Protein AF-A0A352GRJ3-F1 (afdb_monomer_lite)

Foldseek 3Di:
DWDKDDDWKWKFAFLEIEIEDEMATHPQRDDPQADNVFAGPQVVVLVVQLVVCVLLPDPDNRYHSVRRHYHYHYTYDDPVLVVVQPDPDDDDGDDSDDDDDDDAFDPQDPVRADPFLQLQVQLLVVVSVCVVVVNQPFWHNDKGKGWAFDDDPRHTDATQAIEIETAGAPPDFQVNQLVSSVVSSVVSTPPPRYHDPVRYHYNVVTHRHDDDNHVDMDIPPPCVCSVHRVPPID

Secondary structure (DSSP, 8-state):
----EEEEEEEEETTEEEEEEEEE-STTS-BTTB-TTS-B-HHHHHHHHHHHHHHHT-EETTEETTT-EEEEEEEEPPHHHHHHHS--SS-PPPPSS---------TTSTTSS-HHHHHHHHHHHHHHHHHHTT-STTEEEEEEEEEEEEEETTEEEEEEEEEEEEEE-TT--HHHHHHHHHHHHHHHSPTT-PPPGGGEEESTTS---S-GGGTS-EETTS-TTTTTTTTS--

Sequence (234 aa):
PLNCRLGCETFTTTNRIIVGGEGRCGDDGRGPMFDANGDADAALIEKIARDCVKDIGYEQEGFHWETAKVQVYLHGQSADIAVGVDSAGNKDEGAGDQGIMFGFACTETEELMPAPIHFSHQILKEMADARHAGKTPGLLPDSKSQVTLQYENGKPVRATSVVVSTQHTENLTTDEVREMVRPFVENVLPEGWMCDDAELYVNPTGRFVIGGPDGDVGLTGRKIIVDTYGGAAP

Radius of gyration: 21.78 Å; chains: 1; bounding box: 40×52×57 Å

Structure (mmCIF, N/CA/C/O backbone):
data_AF-A0A352GRJ3-F1
#
_entry.id   AF-A0A352GRJ3-F1
#
loop_
_atom_site.group_PDB
_atom_site.id
_atom_site.type_symbol
_atom_site.label_atom_id
_atom_site.label_alt_id
_atom_site.label_comp_id
_atom_site.label_asym_id
_atom_site.label_entity_id
_atom_site.label_seq_id
_atom_site.pdbx_PDB_ins_code
_atom_site.Cartn_x
_atom_site.Cartn_y
_atom_site.Cartn_z
_atom_site.occupancy
_atom_site.B_iso_or_equiv
_atom_site.auth_seq_id
_atom_site.auth_comp_id
_atom_site.auth_asym_id
_atom_site.auth_atom_id
_atom_site.pdbx_PDB_model_num
ATOM 1 N N . PRO A 1 1 ? -6.269 -10.413 -27.108 1.00 54.09 1 PRO A N 1
ATOM 2 C CA . PRO A 1 1 ? -5.186 -10.176 -26.122 1.00 54.09 1 PRO A CA 1
ATOM 3 C C . PRO A 1 1 ? -3.869 -10.704 -26.693 1.00 54.09 1 PRO A C 1
ATOM 5 O O . PRO A 1 1 ? -3.889 -11.794 -27.253 1.00 54.09 1 PRO A O 1
ATOM 8 N N . LEU A 1 2 ? -2.775 -9.938 -26.633 1.00 62.47 2 LEU A N 1
ATOM 9 C CA . LEU A 1 2 ? -1.451 -10.484 -26.957 1.00 62.47 2 LEU A CA 1
ATOM 10 C C . LEU A 1 2 ? -1.082 -11.528 -25.896 1.00 62.47 2 LEU A C 1
ATOM 12 O O . LEU A 1 2 ? -1.287 -11.282 -24.708 1.00 62.47 2 LEU A O 1
ATOM 16 N N . ASN A 1 3 ? -0.557 -12.676 -26.322 1.00 73.50 3 ASN A N 1
ATOM 17 C CA . ASN A 1 3 ? -0.045 -13.697 -25.415 1.00 73.50 3 ASN A CA 1
ATOM 18 C C . ASN A 1 3 ? 1.287 -13.210 -24.828 1.00 73.50 3 ASN A C 1
ATOM 20 O O . ASN A 1 3 ? 2.324 -13.297 -25.480 1.00 73.50 3 ASN A O 1
ATOM 24 N N . CYS A 1 4 ? 1.250 -12.605 -23.642 1.00 78.94 4 CYS A N 1
ATOM 25 C CA . CYS A 1 4 ? 2.444 -12.136 -22.948 1.00 78.94 4 CYS A CA 1
ATOM 26 C C . CYS A 1 4 ? 2.728 -13.020 -21.737 1.00 78.94 4 CYS A C 1
ATOM 28 O O . CYS A 1 4 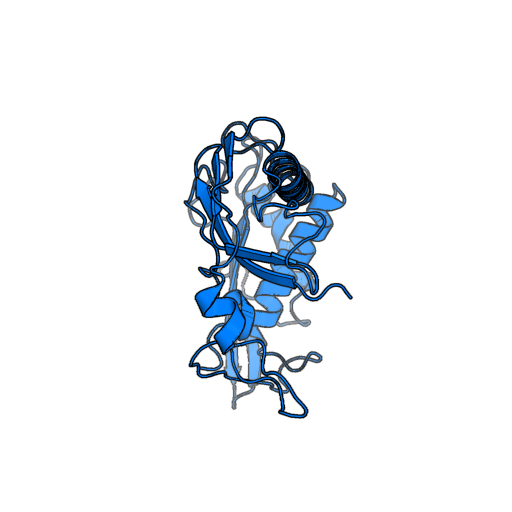? 1.831 -13.325 -20.952 1.00 78.94 4 CYS A O 1
ATOM 30 N N . ARG A 1 5 ? 3.998 -13.383 -21.567 1.00 81.81 5 ARG A N 1
ATOM 31 C CA . ARG A 1 5 ? 4.523 -14.022 -20.360 1.00 81.81 5 ARG A CA 1
ATOM 32 C C . ARG A 1 5 ? 5.518 -13.072 -19.733 1.00 81.81 5 ARG A C 1
ATOM 34 O O . ARG A 1 5 ? 6.412 -12.596 -20.425 1.00 81.81 5 ARG A O 1
ATOM 41 N N . LEU A 1 6 ? 5.342 -12.775 -18.455 1.00 88.19 6 LEU A N 1
ATOM 42 C CA . LEU A 1 6 ? 6.127 -11.761 -17.769 1.00 88.19 6 LEU A CA 1
ATOM 43 C C . LEU A 1 6 ? 6.341 -12.172 -16.313 1.00 88.19 6 LEU A C 1
ATOM 45 O O . LEU A 1 6 ? 5.379 -12.267 -15.556 1.00 88.19 6 LEU A O 1
ATOM 49 N N . GLY A 1 7 ? 7.597 -12.386 -15.941 1.00 90.44 7 GLY A N 1
ATOM 50 C CA . GLY A 1 7 ? 8.074 -12.351 -14.565 1.00 90.44 7 GLY A CA 1
ATOM 51 C C . GLY A 1 7 ? 8.818 -11.037 -14.371 1.00 90.44 7 GLY A C 1
ATOM 52 O O . GLY A 1 7 ? 9.970 -10.921 -14.769 1.00 90.44 7 GLY A O 1
ATOM 53 N N . CYS A 1 8 ? 8.144 -10.020 -13.838 1.00 94.44 8 CYS A N 1
ATOM 54 C CA . CYS A 1 8 ? 8.719 -8.692 -13.637 1.00 94.44 8 CYS A CA 1
ATOM 55 C C . CYS A 1 8 ? 8.791 -8.388 -12.143 1.00 94.44 8 CYS A C 1
ATOM 57 O O . CYS A 1 8 ? 7.766 -8.270 -11.474 1.00 94.44 8 CYS A O 1
ATOM 59 N N . GLU A 1 9 ? 10.005 -8.201 -11.646 1.00 97.94 9 GLU A N 1
ATOM 60 C CA . GLU A 1 9 ? 10.297 -7.923 -10.248 1.00 97.94 9 GLU A CA 1
ATOM 61 C C . GLU A 1 9 ? 10.806 -6.491 -10.090 1.00 97.94 9 GLU A C 1
ATOM 63 O O . GLU A 1 9 ? 11.603 -6.002 -10.894 1.00 97.94 9 GLU A O 1
ATOM 68 N N . THR A 1 10 ? 10.371 -5.817 -9.026 1.00 98.44 10 THR A N 1
ATOM 69 C CA . THR A 1 10 ? 10.728 -4.425 -8.755 1.00 98.44 10 THR A CA 1
ATOM 70 C C . THR A 1 10 ? 11.326 -4.295 -7.362 1.00 98.44 10 THR A C 1
ATOM 72 O O . THR A 1 10 ? 10.785 -4.803 -6.380 1.00 98.44 10 THR A O 1
ATOM 75 N N . PHE A 1 11 ? 12.437 -3.569 -7.276 1.00 98.50 11 PHE A N 1
ATOM 76 C CA . PHE A 1 11 ? 13.084 -3.153 -6.038 1.00 98.50 11 PHE A CA 1
ATOM 77 C C . PHE A 1 11 ? 13.108 -1.624 -5.964 1.00 98.50 11 PHE A C 1
ATOM 79 O O . PHE A 1 11 ? 13.566 -0.956 -6.893 1.00 98.50 11 PHE A O 1
ATOM 86 N N . THR A 1 12 ? 12.661 -1.060 -4.845 1.00 98.38 12 THR A N 1
ATOM 87 C CA . THR A 1 12 ? 12.667 0.383 -4.586 1.00 98.38 12 THR A CA 1
ATOM 88 C C . THR A 1 12 ? 13.426 0.708 -3.306 1.00 98.38 12 THR A C 1
ATOM 90 O O . THR A 1 12 ? 13.274 0.044 -2.282 1.00 98.38 12 THR A O 1
ATOM 93 N N . THR A 1 13 ? 14.222 1.768 -3.348 1.00 97.75 13 THR A N 1
ATOM 94 C CA . THR A 1 13 ? 14.917 2.353 -2.189 1.00 97.75 13 THR A CA 1
ATOM 95 C C . THR A 1 13 ? 15.070 3.860 -2.420 1.00 97.75 13 THR A C 1
ATOM 97 O O . THR A 1 13 ? 14.542 4.361 -3.418 1.00 97.75 13 THR A O 1
ATOM 100 N N . THR A 1 14 ? 15.792 4.580 -1.555 1.00 97.19 14 THR A N 1
ATOM 101 C CA . THR A 1 14 ? 16.009 6.032 -1.642 1.00 97.19 14 THR A CA 1
ATOM 102 C C . THR A 1 14 ? 16.280 6.477 -3.082 1.00 97.19 14 THR A C 1
ATOM 104 O O . THR A 1 14 ? 17.297 6.132 -3.697 1.00 97.19 14 THR A O 1
ATOM 107 N N . ASN A 1 15 ? 15.308 7.216 -3.615 1.00 96.19 15 ASN A N 1
ATOM 108 C CA . ASN A 1 15 ? 15.206 7.773 -4.958 1.00 96.19 15 ASN A CA 1
ATOM 109 C C . ASN A 1 15 ? 15.667 6.842 -6.101 1.00 96.19 15 ASN A C 1
ATOM 111 O O . ASN A 1 15 ? 16.314 7.275 -7.064 1.00 96.19 15 ASN A O 1
ATOM 115 N N . ARG A 1 16 ? 15.365 5.540 -5.993 1.00 98.38 16 ARG A N 1
ATOM 116 C CA . ARG A 1 16 ? 15.774 4.520 -6.965 1.00 98.38 16 ARG A CA 1
ATOM 117 C C . ARG A 1 16 ? 14.707 3.455 -7.178 1.00 98.38 16 ARG A C 1
ATOM 119 O O . ARG A 1 16 ? 14.127 2.943 -6.224 1.00 98.38 16 ARG A O 1
ATOM 126 N N . ILE A 1 17 ? 14.549 3.071 -8.441 1.00 98.62 17 ILE A N 1
ATOM 127 C CA . ILE A 1 17 ? 13.678 1.991 -8.900 1.00 98.62 17 ILE A CA 1
ATOM 128 C C . ILE A 1 17 ? 14.523 1.055 -9.759 1.00 98.62 17 ILE A C 1
ATOM 130 O O . ILE A 1 17 ? 15.185 1.493 -10.698 1.00 98.62 17 ILE A O 1
ATOM 134 N N . ILE A 1 18 ? 14.524 -0.229 -9.432 1.00 98.56 18 ILE A N 1
ATOM 135 C CA . ILE A 1 18 ? 15.188 -1.271 -10.209 1.00 98.56 18 ILE A CA 1
ATOM 136 C C . ILE A 1 18 ? 14.105 -2.235 -10.672 1.00 98.56 18 ILE A C 1
ATOM 138 O O . ILE A 1 18 ? 13.431 -2.828 -9.837 1.00 98.56 18 ILE A O 1
ATOM 142 N N . VAL A 1 19 ? 13.947 -2.374 -11.984 1.00 98.19 19 VAL A N 1
ATOM 143 C CA . VAL A 1 19 ? 13.001 -3.297 -12.619 1.00 98.19 19 VAL A CA 1
ATOM 144 C C . VAL A 1 19 ? 13.807 -4.408 -13.273 1.00 98.19 19 VAL A C 1
ATOM 146 O O . VAL A 1 19 ? 14.713 -4.115 -14.048 1.00 98.19 19 VAL A O 1
ATOM 149 N N . GLY A 1 20 ? 13.516 -5.666 -12.969 1.00 96.44 20 GLY A N 1
ATOM 150 C CA . GLY A 1 20 ? 14.237 -6.820 -13.501 1.00 96.44 20 GLY A CA 1
ATOM 151 C C . GLY A 1 20 ? 13.332 -8.020 -13.745 1.00 96.44 20 GLY A C 1
ATOM 152 O O . GLY A 1 20 ? 12.135 -7.965 -13.478 1.00 96.44 20 GLY A O 1
ATOM 153 N N . GLY A 1 21 ? 13.925 -9.097 -14.251 1.00 93.62 21 GLY A N 1
ATOM 154 C CA . GLY A 1 21 ? 13.241 -10.350 -14.566 1.00 93.62 21 GLY A CA 1
ATOM 155 C C . GLY A 1 21 ? 13.191 -10.609 -16.067 1.00 93.62 21 GLY A C 1
ATOM 156 O O . GLY A 1 21 ? 14.028 -10.110 -16.826 1.00 93.62 21 GLY A O 1
ATOM 157 N N . GLU A 1 22 ? 12.180 -11.343 -16.506 1.00 89.25 22 GLU A N 1
ATOM 158 C CA . GLU A 1 22 ? 12.111 -11.873 -17.854 1.00 89.25 22 GLU A CA 1
ATOM 159 C C . GLU A 1 22 ? 10.704 -11.831 -18.440 1.00 89.25 22 GLU A C 1
ATOM 161 O O . GLU A 1 22 ? 9.694 -11.987 -17.753 1.00 89.25 22 GLU A O 1
ATOM 166 N N . GLY A 1 23 ? 10.614 -11.673 -19.754 1.00 86.94 23 GLY A N 1
ATOM 167 C CA . GLY A 1 23 ? 9.334 -11.806 -20.422 1.00 86.94 23 GLY A CA 1
ATOM 168 C C . GLY A 1 23 ? 9.425 -11.966 -21.924 1.00 86.94 23 GLY A C 1
ATOM 169 O O . GLY A 1 23 ? 10.495 -11.977 -22.525 1.00 86.94 23 GLY A O 1
ATOM 170 N N . ARG A 1 24 ? 8.256 -12.136 -22.524 1.00 80.69 24 ARG A N 1
ATOM 171 C CA . ARG A 1 24 ? 8.026 -12.128 -23.965 1.00 80.69 24 ARG A CA 1
ATOM 172 C C . ARG A 1 24 ? 6.581 -11.724 -24.210 1.00 80.69 24 ARG A C 1
ATOM 174 O O . ARG A 1 24 ? 5.710 -11.986 -23.379 1.00 80.69 24 ARG A O 1
ATOM 181 N N . CYS A 1 25 ? 6.307 -11.134 -25.357 1.00 77.25 25 CYS A N 1
ATOM 182 C CA . CYS A 1 25 ? 4.946 -10.813 -25.770 1.00 77.25 25 CYS A CA 1
ATOM 183 C C . CYS A 1 25 ? 4.683 -11.360 -27.162 1.00 77.25 25 CYS A C 1
ATOM 185 O O . CYS A 1 25 ? 5.623 -11.527 -27.907 1.00 77.25 25 CYS A O 1
ATOM 187 N N . GLY A 1 26 ? 3.432 -11.640 -27.511 1.00 70.81 26 GLY A N 1
ATOM 188 C CA . GLY A 1 26 ? 3.083 -12.112 -28.851 1.00 70.81 26 GLY A CA 1
ATOM 189 C C . GLY A 1 26 ? 3.547 -13.537 -29.170 1.00 70.81 26 GLY A C 1
ATOM 190 O O . GLY A 1 26 ? 4.415 -14.113 -28.515 1.00 70.81 26 GLY A O 1
ATOM 191 N N . ASP A 1 27 ? 2.943 -14.109 -30.210 1.00 66.94 27 ASP A N 1
ATOM 192 C CA . ASP A 1 27 ? 3.223 -15.484 -30.647 1.00 66.94 27 ASP A CA 1
ATOM 193 C C . ASP A 1 27 ? 4.613 -15.619 -31.299 1.00 66.94 27 ASP A C 1
ATOM 195 O O . ASP A 1 27 ? 5.159 -16.716 -31.381 1.00 66.94 27 ASP A O 1
ATOM 199 N N . ASP A 1 28 ? 5.204 -14.505 -31.743 1.00 66.31 28 ASP A N 1
ATOM 200 C CA . ASP A 1 28 ? 6.571 -14.422 -32.269 1.00 66.31 28 ASP A CA 1
ATOM 201 C C . ASP A 1 28 ? 7.596 -13.931 -31.228 1.00 66.31 28 ASP A C 1
ATOM 203 O O . ASP A 1 28 ? 8.758 -13.708 -31.569 1.00 66.31 28 ASP A O 1
ATOM 207 N N . GLY A 1 29 ? 7.180 -13.764 -29.966 1.00 62.41 29 GLY A N 1
ATOM 208 C CA . GLY A 1 29 ? 8.025 -13.270 -28.878 1.00 62.41 29 GLY A CA 1
ATOM 209 C C . GLY A 1 29 ? 8.220 -11.749 -28.850 1.00 62.41 29 GLY A C 1
ATOM 210 O O . GLY A 1 29 ? 8.952 -11.260 -27.989 1.00 62.41 29 GLY A O 1
ATOM 211 N N . ARG A 1 30 ? 7.541 -10.995 -29.729 1.00 66.06 30 ARG A N 1
ATOM 212 C CA . ARG A 1 30 ? 7.596 -9.530 -29.808 1.00 66.06 30 ARG A CA 1
ATOM 213 C C . ARG A 1 30 ? 6.341 -8.838 -29.280 1.00 66.06 30 ARG A C 1
ATOM 215 O O . ARG A 1 30 ? 5.202 -9.275 -29.446 1.00 66.06 30 ARG A O 1
ATOM 222 N N . GLY A 1 31 ? 6.527 -7.658 -28.703 1.00 71.81 31 GLY A N 1
ATOM 223 C CA . GLY A 1 31 ? 5.409 -6.824 -28.275 1.00 71.81 31 GLY A CA 1
ATOM 224 C C . GLY A 1 31 ? 5.835 -5.399 -27.968 1.00 71.81 31 GLY A C 1
ATOM 225 O O . GLY A 1 31 ? 6.994 -5.054 -28.151 1.00 71.81 31 GLY A O 1
ATOM 226 N N . PRO A 1 32 ? 4.930 -4.548 -27.465 1.00 76.06 32 PRO A N 1
ATOM 227 C CA . PRO A 1 32 ? 5.261 -3.149 -27.195 1.00 76.06 32 PRO A CA 1
ATOM 228 C C . PRO A 1 32 ? 6.427 -2.983 -26.206 1.00 76.06 32 PRO A C 1
ATOM 230 O O . PRO A 1 32 ? 7.089 -1.958 -26.237 1.00 76.06 32 PRO A O 1
ATOM 233 N N . MET A 1 33 ? 6.686 -3.985 -25.358 1.00 81.88 33 MET A N 1
ATOM 234 C CA . MET A 1 33 ? 7.781 -3.995 -24.382 1.00 81.88 33 MET A CA 1
ATOM 235 C C . MET A 1 33 ? 9.054 -4.716 -24.842 1.00 81.88 33 MET A C 1
ATOM 237 O O . MET A 1 33 ? 10.067 -4.577 -24.166 1.00 81.88 33 MET A O 1
ATOM 241 N N . PHE A 1 34 ? 9.011 -5.497 -25.926 1.00 84.12 34 PHE A N 1
ATOM 242 C CA . PHE A 1 34 ? 10.135 -6.326 -26.377 1.00 84.12 34 PHE A CA 1
ATOM 243 C C . PHE A 1 34 ? 10.338 -6.158 -27.879 1.00 84.12 34 PHE A C 1
ATOM 245 O O . PHE A 1 34 ? 9.405 -6.363 -28.663 1.00 84.12 34 PHE A O 1
ATOM 252 N N . ASP A 1 35 ? 11.552 -5.793 -28.276 1.00 79.94 35 ASP A N 1
ATOM 253 C CA . ASP A 1 35 ? 11.892 -5.568 -29.674 1.00 79.94 35 ASP A CA 1
ATOM 254 C C . ASP A 1 35 ? 12.022 -6.880 -30.473 1.00 79.94 35 ASP A C 1
ATOM 256 O O . ASP A 1 35 ? 11.778 -7.987 -29.986 1.00 79.94 35 ASP A O 1
ATOM 260 N N . ALA A 1 36 ? 12.408 -6.766 -31.746 1.00 70.12 36 ALA A N 1
ATOM 261 C CA . ALA A 1 36 ? 12.531 -7.923 -32.626 1.00 70.12 36 ALA A CA 1
ATOM 262 C C . ALA A 1 36 ? 13.627 -8.926 -32.223 1.00 70.12 36 ALA A C 1
ATOM 264 O O . ALA A 1 36 ? 13.580 -10.063 -32.706 1.00 70.12 36 ALA A O 1
ATOM 265 N N . ASN A 1 37 ? 14.576 -8.508 -31.381 1.00 74.38 37 ASN A N 1
ATOM 266 C CA . ASN A 1 37 ? 15.668 -9.312 -30.838 1.00 74.38 37 ASN A CA 1
ATOM 267 C C . ASN A 1 37 ? 15.329 -9.897 -29.455 1.00 74.38 37 ASN A C 1
ATOM 269 O O . ASN A 1 37 ? 16.091 -10.716 -28.947 1.00 74.38 37 ASN A O 1
ATOM 273 N N . GLY A 1 38 ? 14.183 -9.522 -28.872 1.00 74.00 38 GLY A N 1
ATOM 274 C CA . GLY A 1 38 ? 13.787 -9.903 -27.517 1.00 74.00 38 GLY A CA 1
ATOM 275 C C . GLY A 1 38 ? 14.376 -8.997 -26.432 1.00 74.00 38 GLY A C 1
ATOM 276 O O . GLY A 1 38 ? 14.286 -9.335 -25.251 1.00 74.00 38 GLY A O 1
ATOM 277 N N . ASP A 1 39 ? 14.958 -7.857 -26.810 1.00 83.19 39 ASP A N 1
ATOM 278 C CA . ASP A 1 39 ? 15.470 -6.867 -25.868 1.00 83.19 39 ASP A CA 1
ATOM 279 C C . ASP A 1 39 ? 14.318 -6.004 -25.342 1.00 83.19 39 ASP A C 1
ATOM 281 O O . ASP A 1 39 ? 13.426 -5.590 -26.089 1.00 83.19 39 ASP A O 1
ATOM 285 N N . ALA A 1 40 ? 14.318 -5.738 -24.036 1.00 88.56 40 ALA A N 1
ATOM 286 C CA . ALA A 1 40 ? 13.274 -4.942 -23.407 1.00 88.56 40 ALA A CA 1
ATOM 287 C C . ALA A 1 40 ? 13.416 -3.448 -23.754 1.00 88.56 40 ALA A C 1
ATOM 289 O O . ALA A 1 40 ? 14.511 -2.885 -23.679 1.00 88.56 40 ALA A O 1
ATOM 290 N N . ASP A 1 41 ? 12.303 -2.776 -24.065 1.00 91.94 41 ASP A N 1
ATOM 291 C CA . ASP A 1 41 ? 12.278 -1.322 -24.262 1.00 91.94 41 ASP A CA 1
ATOM 292 C C . ASP A 1 41 ? 12.427 -0.606 -22.910 1.00 91.94 41 ASP A C 1
ATOM 294 O O . ASP A 1 41 ? 11.457 -0.310 -22.204 1.00 91.94 41 ASP A O 1
ATOM 298 N N . ALA A 1 42 ? 13.680 -0.330 -22.543 1.00 93.06 42 ALA A N 1
ATOM 299 C CA . ALA A 1 42 ? 14.020 0.322 -21.286 1.00 93.06 42 ALA A CA 1
ATOM 300 C C . ALA A 1 42 ? 13.390 1.717 -21.144 1.00 93.06 42 ALA A C 1
ATOM 302 O O . ALA A 1 42 ? 13.034 2.100 -20.032 1.00 93.06 42 ALA A O 1
ATOM 303 N N . ALA A 1 43 ? 13.212 2.461 -22.242 1.00 94.44 43 ALA A N 1
ATOM 304 C CA . ALA A 1 43 ? 12.624 3.798 -22.198 1.00 94.44 43 ALA A CA 1
ATOM 305 C C . ALA A 1 43 ? 11.117 3.734 -21.917 1.00 94.44 43 ALA A C 1
ATOM 307 O O . ALA A 1 43 ? 10.599 4.517 -21.116 1.00 94.44 43 ALA A O 1
ATOM 308 N N . LEU A 1 44 ? 10.415 2.776 -22.528 1.00 94.19 44 LEU A N 1
ATOM 309 C CA . LEU A 1 44 ? 9.008 2.523 -22.231 1.00 94.19 44 LEU A CA 1
ATOM 310 C C . LEU A 1 44 ? 8.815 2.041 -20.789 1.00 94.19 44 LEU A C 1
ATOM 312 O O . LEU A 1 44 ? 7.934 2.546 -20.093 1.00 94.19 44 LEU A O 1
ATOM 316 N N . ILE A 1 45 ? 9.637 1.096 -20.326 1.00 94.88 45 ILE A N 1
ATOM 317 C CA . ILE A 1 45 ? 9.562 0.563 -18.957 1.00 94.88 45 ILE A CA 1
ATOM 318 C C . ILE A 1 45 ? 9.851 1.661 -17.934 1.00 94.88 45 ILE A C 1
ATOM 320 O O . ILE A 1 45 ? 9.131 1.781 -16.943 1.00 94.88 45 ILE A O 1
ATOM 324 N N . GLU A 1 46 ? 10.854 2.503 -18.187 1.00 97.38 46 GLU A N 1
ATOM 325 C CA . GLU A 1 46 ? 11.131 3.665 -17.349 1.00 97.38 46 GLU A CA 1
ATOM 326 C C . GLU A 1 46 ? 9.931 4.611 -17.299 1.00 97.38 46 GLU A C 1
ATOM 328 O O . GLU A 1 46 ? 9.514 5.007 -16.211 1.00 97.38 46 GLU A O 1
ATOM 333 N N . LYS A 1 47 ? 9.334 4.936 -18.451 1.00 97.38 47 LYS A N 1
ATOM 334 C CA . LYS A 1 47 ? 8.140 5.782 -18.500 1.00 97.38 47 LYS A CA 1
ATOM 335 C C . LYS A 1 47 ? 6.998 5.189 -17.668 1.00 97.38 47 LYS A C 1
ATOM 337 O O . LYS A 1 47 ? 6.407 5.913 -16.875 1.00 97.38 47 LYS A O 1
ATOM 342 N N . ILE A 1 48 ? 6.717 3.891 -17.811 1.00 96.94 48 ILE A N 1
ATOM 343 C CA . ILE A 1 48 ? 5.676 3.196 -17.038 1.00 96.94 48 ILE A CA 1
ATOM 344 C C . ILE A 1 48 ? 5.978 3.274 -15.539 1.00 96.94 48 ILE A C 1
ATOM 346 O O . ILE A 1 48 ? 5.103 3.643 -14.764 1.00 96.94 48 ILE A O 1
ATOM 350 N N . ALA A 1 49 ? 7.216 2.990 -15.125 1.00 97.88 49 ALA A N 1
ATOM 351 C CA . ALA A 1 49 ? 7.608 3.068 -13.720 1.00 97.88 49 ALA A CA 1
ATOM 352 C C . ALA A 1 49 ? 7.394 4.479 -13.147 1.00 97.88 49 ALA A C 1
ATOM 354 O O . ALA A 1 49 ? 6.865 4.626 -12.045 1.00 97.88 49 ALA A O 1
ATOM 355 N N . ARG A 1 50 ? 7.758 5.522 -13.903 1.00 98.44 50 ARG A N 1
ATOM 356 C CA . ARG A 1 50 ? 7.545 6.920 -13.503 1.00 98.44 50 ARG A CA 1
ATOM 357 C C . ARG A 1 50 ? 6.063 7.273 -13.416 1.00 98.44 50 ARG A C 1
ATOM 359 O O . ARG A 1 50 ? 5.658 7.870 -12.423 1.00 98.44 50 ARG A O 1
ATOM 366 N N . ASP A 1 51 ? 5.266 6.878 -14.406 1.00 98.44 51 ASP A N 1
ATOM 367 C CA . ASP A 1 51 ? 3.818 7.104 -14.412 1.00 98.44 51 ASP A CA 1
ATOM 368 C C . ASP A 1 51 ? 3.158 6.417 -13.201 1.00 98.44 51 ASP A C 1
ATOM 370 O O . ASP A 1 51 ? 2.407 7.057 -12.473 1.00 98.44 51 ASP A O 1
ATOM 374 N N . CYS A 1 52 ? 3.534 5.173 -12.879 1.00 98.19 52 CYS A N 1
ATOM 375 C CA . CYS A 1 52 ? 3.035 4.477 -11.689 1.00 98.19 52 CYS A CA 1
ATOM 376 C C . CYS A 1 52 ? 3.387 5.207 -10.381 1.00 98.19 52 CYS A C 1
ATOM 378 O O . CYS A 1 52 ? 2.538 5.354 -9.503 1.00 98.19 52 CYS A O 1
ATOM 380 N N . VAL A 1 53 ? 4.626 5.686 -10.229 1.00 98.31 53 VAL A N 1
ATOM 381 C CA . VAL A 1 53 ? 5.042 6.438 -9.029 1.00 98.31 53 VAL A CA 1
ATOM 382 C C . VAL A 1 53 ? 4.306 7.776 -8.924 1.00 98.31 53 VAL A C 1
ATOM 384 O O . VAL A 1 53 ? 3.930 8.192 -7.823 1.00 98.31 53 VAL A O 1
ATOM 387 N N . LYS A 1 54 ? 4.050 8.424 -10.064 1.00 98.19 54 LYS A N 1
ATOM 388 C CA . LYS A 1 54 ? 3.258 9.652 -10.144 1.00 98.19 54 LYS A CA 1
ATOM 389 C C . LYS A 1 54 ? 1.806 9.418 -9.737 1.00 98.19 54 LYS A C 1
ATOM 391 O O . LYS A 1 54 ? 1.282 10.190 -8.942 1.00 98.19 54 LYS A O 1
ATOM 396 N N . ASP A 1 55 ? 1.189 8.341 -10.216 1.00 97.75 55 ASP A N 1
ATOM 397 C CA . ASP A 1 55 ? -0.191 7.976 -9.881 1.00 97.75 55 ASP A CA 1
ATOM 398 C C . ASP A 1 55 ? -0.344 7.649 -8.387 1.00 97.75 55 ASP A C 1
ATOM 400 O O . ASP A 1 55 ? -1.326 8.032 -7.746 1.00 97.75 55 ASP A O 1
ATOM 404 N N . ILE A 1 56 ? 0.664 7.012 -7.782 1.00 97.56 56 ILE A N 1
ATOM 405 C CA . ILE A 1 56 ? 0.710 6.825 -6.325 1.00 97.56 56 ILE A CA 1
ATOM 406 C C . ILE A 1 56 ? 0.806 8.188 -5.615 1.00 97.56 56 ILE A C 1
ATOM 408 O O . ILE A 1 56 ? 0.162 8.388 -4.584 1.00 97.56 56 ILE A O 1
ATOM 412 N N . GLY A 1 57 ? 1.524 9.157 -6.184 1.00 96.81 57 GLY A N 1
ATOM 413 C CA . GLY A 1 57 ? 1.615 10.538 -5.695 1.00 96.81 57 GLY A CA 1
ATOM 414 C C . GLY A 1 57 ? 2.921 10.860 -4.968 1.00 96.81 57 GLY A C 1
ATOM 415 O O . GLY A 1 57 ? 2.925 11.690 -4.059 1.00 96.81 57 GLY A O 1
ATOM 416 N N . TYR A 1 58 ? 4.011 10.178 -5.322 1.00 97.31 58 TYR A N 1
ATOM 417 C CA . TYR A 1 58 ? 5.338 10.433 -4.760 1.00 97.31 58 TYR A CA 1
ATOM 418 C C . TYR A 1 58 ? 6.054 11.576 -5.495 1.00 97.31 58 TYR A C 1
ATOM 420 O O . TYR A 1 58 ? 6.487 11.433 -6.642 1.00 97.31 58 TYR A O 1
ATOM 428 N N . GLU A 1 59 ? 6.199 12.700 -4.795 1.00 95.94 59 GLU A N 1
ATOM 429 C CA . GLU A 1 59 ? 6.844 13.945 -5.249 1.00 95.94 59 GLU A CA 1
ATOM 430 C C . GLU A 1 59 ? 7.846 14.483 -4.205 1.00 95.94 59 GLU A C 1
ATOM 432 O O . GLU A 1 59 ? 8.222 15.653 -4.209 1.00 95.94 59 GLU A O 1
ATOM 437 N N . GLN A 1 60 ? 8.276 13.637 -3.266 1.00 93.75 60 GLN A N 1
ATOM 438 C CA . GLN A 1 60 ? 9.200 14.001 -2.192 1.00 93.75 60 GLN A CA 1
ATOM 439 C C . GLN A 1 60 ? 10.657 13.846 -2.645 1.00 93.75 60 GLN A C 1
ATOM 441 O O . GLN A 1 60 ? 10.974 12.967 -3.438 1.00 93.75 60 GLN A O 1
ATOM 446 N N . GLU A 1 61 ? 11.580 14.633 -2.084 1.00 91.38 61 GLU A N 1
ATOM 447 C CA . GLU A 1 61 ? 13.012 14.571 -2.437 1.00 91.38 61 GLU A CA 1
ATOM 448 C C . GLU A 1 61 ? 13.613 13.160 -2.277 1.00 91.38 61 GLU A C 1
ATOM 450 O O . GLU A 1 61 ? 14.397 12.713 -3.117 1.00 91.38 61 GLU A O 1
ATOM 455 N N . GLY A 1 62 ? 13.195 12.430 -1.237 1.00 92.25 62 GLY A N 1
ATOM 456 C CA . GLY A 1 62 ? 13.637 11.059 -0.974 1.00 92.25 62 GLY A CA 1
ATOM 457 C C . GLY A 1 62 ? 13.124 10.020 -1.980 1.00 92.25 62 GLY A C 1
ATOM 458 O O . GLY A 1 62 ? 13.745 8.969 -2.139 1.00 92.25 62 GLY A O 1
ATOM 459 N N . PHE A 1 63 ? 12.021 10.292 -2.685 1.00 97.38 63 PHE A N 1
ATOM 460 C CA . PHE A 1 63 ? 11.481 9.436 -3.744 1.00 97.38 63 PHE A CA 1
ATOM 461 C C . PHE A 1 63 ? 10.485 10.225 -4.610 1.00 97.38 63 PHE A C 1
ATOM 463 O O . PHE A 1 63 ? 9.374 10.520 -4.173 1.00 97.38 63 PHE A O 1
ATOM 470 N N . HIS A 1 64 ? 10.885 10.563 -5.839 1.00 97.69 64 HIS A N 1
ATOM 471 C CA . HIS A 1 64 ? 10.110 11.436 -6.728 1.00 97.69 64 HIS A CA 1
ATOM 472 C C . HIS A 1 64 ? 9.947 10.811 -8.116 1.00 97.69 64 HIS A C 1
ATOM 474 O O . HIS A 1 64 ? 10.935 10.399 -8.728 1.00 97.69 64 HIS A O 1
ATOM 480 N N . TRP A 1 65 ? 8.733 10.820 -8.678 1.00 98.31 65 TRP A N 1
ATOM 481 C CA . TRP A 1 65 ? 8.462 10.219 -9.995 1.00 98.31 65 TRP A CA 1
ATOM 482 C C . TRP A 1 65 ? 9.351 10.774 -11.126 1.00 98.31 65 TRP A C 1
ATOM 484 O O . TRP A 1 65 ? 9.849 10.022 -11.960 1.00 98.31 65 TRP A O 1
ATOM 494 N N . GLU A 1 66 ? 9.595 12.085 -11.147 1.00 97.75 66 GLU A N 1
ATOM 495 C CA . GLU A 1 66 ? 10.454 12.748 -12.142 1.00 97.75 66 GLU A CA 1
ATOM 496 C C . GLU A 1 66 ? 11.966 12.530 -11.937 1.00 97.75 66 GLU A C 1
ATOM 498 O O . GLU A 1 66 ? 12.689 12.360 -12.916 1.00 97.75 66 GLU A O 1
ATOM 503 N N . THR A 1 67 ? 12.472 12.503 -10.696 1.00 97.75 67 THR A N 1
ATOM 504 C CA . THR A 1 67 ? 13.930 12.515 -10.438 1.00 97.75 67 THR A CA 1
ATOM 505 C C . THR A 1 67 ? 14.507 11.169 -10.006 1.00 97.75 67 THR A C 1
ATOM 507 O O . THR A 1 67 ? 15.732 11.013 -9.993 1.00 97.75 67 THR A O 1
ATOM 510 N N . ALA A 1 68 ? 13.661 10.177 -9.704 1.00 97.50 68 ALA A N 1
ATOM 511 C CA . ALA A 1 68 ? 14.112 8.839 -9.343 1.00 97.50 68 ALA A CA 1
ATOM 512 C C . ALA A 1 68 ? 15.007 8.230 -10.427 1.00 97.50 68 ALA A C 1
ATOM 514 O O . ALA A 1 68 ? 14.760 8.364 -11.631 1.00 97.50 68 ALA A O 1
ATOM 515 N N . LYS A 1 69 ? 16.058 7.532 -9.987 1.00 98.25 69 LYS A N 1
ATOM 516 C CA . LYS A 1 69 ? 16.944 6.771 -10.872 1.00 98.25 69 LYS A CA 1
ATOM 517 C C . LYS A 1 69 ? 16.291 5.435 -11.190 1.00 98.25 69 LYS A C 1
ATOM 519 O O . LYS A 1 69 ? 16.204 4.580 -10.309 1.00 98.25 69 LYS A O 1
ATOM 524 N N . VAL A 1 70 ? 15.865 5.260 -12.436 1.00 98.38 70 VAL A N 1
ATOM 525 C CA . VAL A 1 70 ? 15.281 4.004 -12.910 1.00 98.38 70 VAL A CA 1
ATOM 526 C C . VAL A 1 70 ? 16.359 3.171 -13.594 1.00 98.38 70 VAL A C 1
ATOM 528 O O . VAL A 1 70 ? 17.114 3.673 -14.422 1.00 98.38 70 VAL A O 1
ATOM 531 N N . GLN A 1 71 ? 16.473 1.905 -13.205 1.00 98.19 71 GLN A N 1
ATOM 532 C CA . GLN A 1 71 ? 17.382 0.938 -13.813 1.00 98.19 71 GLN A CA 1
ATOM 533 C C . GLN A 1 71 ? 16.562 -0.243 -14.318 1.00 98.19 71 GLN A C 1
ATOM 535 O O . GLN A 1 71 ? 15.854 -0.876 -13.536 1.00 98.19 71 GLN A O 1
ATOM 540 N N . VAL A 1 72 ? 16.666 -0.534 -15.612 1.00 96.62 72 VAL A N 1
ATOM 541 C CA . VAL A 1 72 ? 15.933 -1.625 -16.256 1.00 96.62 72 VAL A CA 1
ATOM 542 C C . VAL A 1 72 ? 16.903 -2.755 -16.580 1.00 96.62 72 VAL A C 1
ATOM 544 O O . VAL A 1 72 ? 17.861 -2.572 -17.325 1.00 96.62 72 VAL A O 1
ATOM 547 N N . TYR A 1 73 ? 16.633 -3.916 -15.996 1.00 95.56 73 TYR A N 1
ATOM 548 C CA . TYR A 1 73 ? 17.315 -5.194 -16.194 1.00 95.56 73 TYR A CA 1
ATOM 549 C C . TYR A 1 73 ? 16.327 -6.289 -16.627 1.00 95.56 73 TYR A C 1
ATOM 551 O O . TYR A 1 73 ? 16.615 -7.473 -16.471 1.00 95.56 73 TYR A O 1
ATOM 559 N N . LEU A 1 74 ? 15.145 -5.901 -17.118 1.00 92.12 74 LEU A N 1
ATOM 560 C CA . LEU A 1 74 ? 14.199 -6.826 -17.733 1.00 92.12 74 LEU A CA 1
ATOM 561 C C . LEU A 1 74 ? 14.792 -7.323 -19.057 1.00 92.12 74 LEU A C 1
ATOM 563 O O . LEU A 1 74 ? 15.304 -6.520 -19.836 1.00 92.12 74 LEU A O 1
ATOM 567 N N . HIS A 1 75 ? 14.721 -8.624 -19.317 1.00 87.81 75 HIS A N 1
ATOM 568 C CA . HIS A 1 75 ? 15.257 -9.220 -20.540 1.00 87.81 75 HIS A CA 1
ATOM 569 C C . HIS A 1 75 ? 14.284 -10.216 -21.181 1.00 87.81 75 HIS A C 1
ATOM 571 O O . HIS A 1 75 ? 13.284 -10.617 -20.585 1.00 87.81 75 HIS A O 1
ATOM 577 N N . GLY A 1 76 ? 14.567 -10.628 -22.416 1.00 83.75 76 GLY A N 1
ATOM 578 C CA . GLY A 1 76 ? 13.801 -11.672 -23.090 1.00 83.75 76 GLY A CA 1
ATOM 579 C C . GLY A 1 76 ? 13.850 -13.006 -22.334 1.00 83.75 76 GLY A C 1
ATOM 580 O O . GLY A 1 76 ? 14.889 -13.389 -21.786 1.00 83.75 76 GLY A O 1
ATOM 581 N N . GLN A 1 77 ? 12.730 -13.728 -22.300 1.00 75.00 77 GLN A N 1
ATOM 582 C CA . GLN A 1 77 ? 12.664 -15.083 -21.749 1.00 75.00 77 GLN A CA 1
ATOM 583 C C . GLN A 1 77 ? 13.503 -16.059 -22.597 1.00 75.00 77 GLN A C 1
ATOM 585 O O . GLN A 1 77 ? 13.523 -15.974 -23.824 1.00 75.00 77 GLN A O 1
ATOM 590 N N . SER A 1 78 ? 14.170 -17.023 -21.948 1.00 69.00 78 SER A N 1
ATOM 591 C CA . SER A 1 78 ? 14.955 -18.056 -22.641 1.00 69.00 78 SER A CA 1
ATOM 592 C C . SER A 1 78 ? 14.104 -18.871 -23.624 1.00 69.00 78 SER A C 1
ATOM 594 O O . SER A 1 78 ? 13.038 -19.383 -23.267 1.00 69.00 78 SER A O 1
ATOM 596 N N . ALA A 1 79 ? 14.621 -19.058 -24.843 1.00 64.25 79 ALA A N 1
ATOM 597 C CA . ALA A 1 79 ? 13.995 -19.878 -25.878 1.00 64.25 79 ALA A CA 1
ATOM 598 C C . ALA A 1 79 ? 13.823 -21.352 -25.454 1.00 64.25 79 ALA A C 1
ATOM 600 O O . ALA A 1 79 ? 12.856 -21.991 -25.859 1.00 64.25 79 ALA A O 1
ATOM 601 N N . ASP A 1 80 ? 14.696 -21.881 -24.590 1.00 60.09 80 ASP A N 1
ATOM 602 C CA . ASP A 1 80 ? 14.606 -23.268 -24.107 1.00 60.09 80 ASP A CA 1
ATOM 603 C C . ASP A 1 80 ? 13.451 -23.464 -23.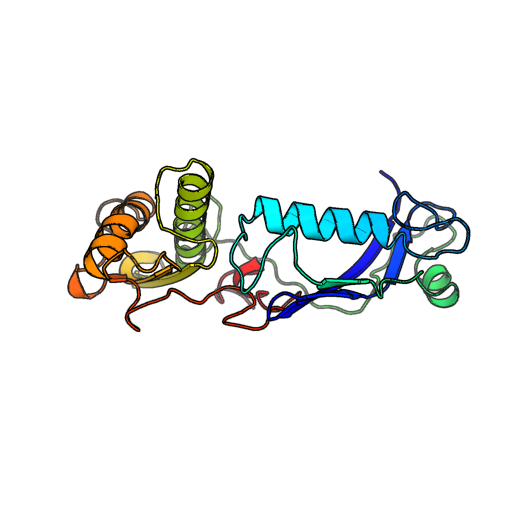108 1.00 60.09 80 ASP A C 1
ATOM 605 O O . ASP A 1 80 ? 12.813 -24.516 -23.080 1.00 60.09 80 ASP A O 1
ATOM 609 N N . ILE A 1 81 ? 13.139 -22.430 -22.317 1.00 58.97 81 ILE A N 1
ATOM 610 C CA . ILE A 1 81 ? 12.008 -22.424 -21.372 1.00 58.97 81 ILE A CA 1
ATOM 611 C C . ILE A 1 81 ? 10.688 -22.224 -22.129 1.00 58.97 81 ILE A C 1
ATOM 613 O O . ILE A 1 81 ? 9.683 -22.862 -21.818 1.00 58.97 81 ILE A O 1
ATOM 617 N N . ALA A 1 82 ? 10.701 -21.390 -23.172 1.00 58.00 82 ALA A N 1
ATOM 618 C CA . ALA A 1 82 ? 9.556 -21.139 -24.044 1.00 58.00 82 ALA A CA 1
ATOM 619 C C . ALA A 1 82 ? 8.973 -22.427 -24.659 1.00 58.00 82 ALA A C 1
ATOM 621 O O . ALA A 1 82 ? 7.756 -22.615 -24.649 1.00 58.00 82 ALA A O 1
ATOM 622 N N . VAL A 1 83 ? 9.834 -23.340 -25.126 1.00 56.72 83 VAL A N 1
ATOM 623 C CA . VAL A 1 83 ? 9.432 -24.612 -25.759 1.00 56.72 83 VAL A CA 1
ATOM 624 C C . VAL A 1 83 ? 8.755 -25.576 -24.775 1.00 56.72 83 VAL A C 1
ATOM 626 O O . VAL A 1 83 ? 7.898 -26.358 -25.178 1.00 56.72 83 VAL A O 1
ATOM 629 N N . GLY A 1 84 ? 9.109 -25.529 -23.486 1.00 54.81 84 GLY A N 1
ATOM 630 C CA . GLY A 1 84 ? 8.527 -26.406 -22.463 1.00 54.81 84 GLY A CA 1
ATOM 631 C C . GLY A 1 84 ? 7.084 -26.057 -22.085 1.00 54.81 84 GLY A C 1
ATOM 632 O O . GLY A 1 84 ? 6.341 -26.931 -21.644 1.00 54.81 84 GLY A O 1
ATOM 633 N N . VAL A 1 85 ? 6.689 -24.797 -22.279 1.00 54.72 85 VAL A N 1
ATOM 634 C CA . VAL A 1 85 ? 5.371 -24.271 -21.886 1.00 54.72 85 VAL A CA 1
ATOM 635 C C . VAL A 1 85 ? 4.459 -24.069 -23.109 1.00 54.72 85 VAL A C 1
ATOM 637 O O . VAL A 1 85 ? 3.240 -24.149 -22.992 1.00 54.72 85 VAL A O 1
ATOM 640 N N . ASP A 1 86 ? 5.022 -23.876 -24.307 1.00 58.94 86 ASP A N 1
ATOM 641 C CA . ASP A 1 86 ? 4.265 -23.849 -25.565 1.00 58.94 86 ASP A CA 1
ATOM 642 C C . ASP A 1 86 ? 4.033 -25.272 -26.085 1.00 58.94 86 ASP A C 1
ATOM 644 O O . ASP A 1 86 ? 4.724 -25.770 -26.975 1.00 58.94 86 ASP A O 1
ATOM 648 N N . SER A 1 87 ? 3.047 -25.967 -25.519 1.00 53.22 87 SER A N 1
ATOM 649 C CA . SER A 1 87 ? 2.638 -27.275 -26.026 1.00 53.22 87 SER A CA 1
ATOM 650 C C . SER A 1 87 ? 2.099 -27.161 -27.455 1.00 53.22 87 SER A C 1
ATOM 652 O O . SER A 1 87 ? 1.012 -26.641 -27.692 1.00 53.22 87 SER A O 1
ATOM 654 N N . ALA A 1 88 ? 2.831 -27.713 -28.425 1.00 45.94 88 ALA A N 1
ATOM 655 C CA . ALA A 1 88 ? 2.316 -27.932 -29.770 1.00 45.94 88 ALA A CA 1
ATOM 656 C C . ALA A 1 88 ? 1.155 -28.952 -29.735 1.00 45.94 88 ALA A C 1
ATOM 658 O O . ALA A 1 88 ? 1.372 -30.148 -29.520 1.00 45.94 88 ALA A O 1
ATOM 659 N N . GLY A 1 89 ? -0.077 -28.488 -29.968 1.00 55.22 89 GLY A N 1
ATOM 660 C CA . GLY A 1 89 ? -1.256 -29.329 -30.216 1.00 55.22 89 GLY A CA 1
ATOM 661 C C . GLY A 1 89 ? -2.429 -29.121 -29.253 1.00 55.22 89 GLY A C 1
ATOM 662 O O . GLY A 1 89 ? -2.430 -28.224 -28.424 1.00 55.22 89 GLY A O 1
ATOM 663 N N . ASN A 1 90 ? -3.444 -29.982 -29.389 1.00 47.25 90 ASN A N 1
ATOM 664 C CA . ASN A 1 90 ? -4.723 -29.965 -28.661 1.00 47.25 90 ASN A CA 1
ATOM 665 C C . ASN A 1 90 ? -4.583 -30.468 -27.203 1.00 47.25 90 ASN A C 1
ATOM 667 O O . ASN A 1 90 ? -5.319 -31.359 -26.778 1.00 47.25 90 ASN A O 1
ATOM 671 N N . LYS A 1 91 ? -3.559 -29.995 -26.486 1.00 51.03 91 LYS A N 1
ATOM 672 C CA . LYS A 1 91 ? -3.303 -30.305 -25.076 1.00 51.03 91 LYS A CA 1
ATOM 673 C C . LYS A 1 91 ? -3.595 -29.062 -24.247 1.00 51.03 91 LYS A C 1
ATOM 675 O O . LYS A 1 91 ? -3.177 -27.975 -24.631 1.00 51.03 91 LYS A O 1
ATOM 680 N N . ASP A 1 92 ? -4.305 -29.249 -23.141 1.00 57.97 92 ASP A N 1
ATOM 681 C CA . ASP A 1 92 ? -4.583 -28.193 -22.170 1.00 57.97 92 ASP A CA 1
ATOM 682 C C . ASP A 1 92 ? -3.264 -27.555 -21.695 1.00 57.97 92 ASP A C 1
ATOM 684 O O . ASP A 1 92 ? -2.292 -28.270 -21.427 1.00 57.97 92 ASP A O 1
ATOM 688 N N . GLU A 1 93 ? -3.218 -26.221 -21.629 1.00 60.28 93 GLU A N 1
ATOM 689 C CA . GLU A 1 93 ? -2.051 -25.474 -21.146 1.00 60.28 93 GLU A CA 1
ATOM 690 C C . GLU A 1 93 ? -1.695 -25.928 -19.717 1.00 60.28 93 GLU A C 1
ATOM 692 O O . GLU A 1 93 ? -2.531 -25.908 -18.811 1.00 60.28 93 GLU A O 1
ATOM 697 N N . GLY A 1 94 ? -0.458 -26.394 -19.522 1.00 62.62 94 GLY A N 1
ATOM 698 C CA . GLY A 1 94 ? 0.035 -26.862 -18.225 1.00 62.62 94 GLY A CA 1
ATOM 699 C C . GLY A 1 94 ? 0.483 -25.717 -17.311 1.00 62.62 94 GLY A C 1
ATOM 700 O O . GLY A 1 94 ? 0.755 -24.610 -17.768 1.00 62.62 94 GLY A O 1
ATOM 701 N N . ALA A 1 95 ? 0.599 -25.988 -16.007 1.00 72.44 95 ALA A N 1
ATOM 702 C CA . ALA A 1 95 ? 1.154 -25.026 -15.054 1.00 72.44 95 ALA A CA 1
ATOM 703 C C . ALA A 1 95 ? 2.614 -24.673 -15.404 1.00 72.44 95 ALA A C 1
ATOM 705 O O . ALA A 1 95 ? 3.401 -25.555 -15.748 1.00 72.44 95 ALA A O 1
ATOM 706 N N . GLY A 1 96 ? 2.972 -23.389 -15.295 1.00 69.38 96 GLY A N 1
ATOM 707 C CA . GLY A 1 96 ? 4.329 -22.905 -15.578 1.00 69.38 96 GLY A CA 1
ATOM 708 C C . GLY A 1 96 ? 5.365 -23.248 -14.500 1.00 69.38 96 GLY A C 1
ATOM 709 O O . GLY A 1 96 ? 6.556 -23.244 -14.794 1.00 69.38 96 GLY A O 1
ATOM 710 N N . ASP A 1 97 ? 4.921 -23.561 -13.279 1.00 78.75 97 ASP A N 1
ATOM 711 C CA . ASP A 1 97 ? 5.755 -24.003 -12.157 1.00 78.75 97 ASP A CA 1
ATOM 712 C C . ASP A 1 97 ? 4.925 -24.874 -11.191 1.00 78.75 97 ASP A C 1
ATOM 714 O O . ASP A 1 97 ? 3.691 -24.917 -11.266 1.00 78.75 97 ASP A O 1
ATOM 718 N N . GLN A 1 98 ? 5.589 -25.575 -10.274 1.00 84.31 98 GLN A N 1
ATOM 719 C CA . GLN A 1 98 ? 4.942 -26.241 -9.148 1.00 84.31 98 GLN A CA 1
ATOM 720 C C . GLN A 1 98 ? 4.419 -25.209 -8.137 1.00 84.31 98 GLN A C 1
ATOM 722 O O . GLN A 1 98 ? 5.072 -24.212 -7.841 1.00 84.31 98 GLN A O 1
ATOM 727 N N . GLY A 1 99 ? 3.257 -25.466 -7.541 1.00 88.94 99 GLY A N 1
ATOM 728 C CA . GLY A 1 99 ? 2.711 -24.569 -6.529 1.00 88.94 99 GLY A CA 1
ATOM 729 C C . GLY A 1 99 ? 1.525 -25.154 -5.780 1.00 88.94 99 GLY A C 1
ATOM 730 O O . GLY A 1 99 ? 0.938 -26.157 -6.186 1.00 88.94 99 GLY A O 1
ATOM 731 N N . ILE A 1 100 ? 1.198 -24.514 -4.661 1.00 93.75 100 ILE A N 1
ATOM 732 C CA . ILE A 1 100 ? -0.007 -24.762 -3.871 1.00 93.75 100 ILE A CA 1
ATOM 733 C C . ILE A 1 100 ? -0.733 -23.426 -3.774 1.00 93.75 100 ILE A C 1
ATOM 735 O O . ILE A 1 100 ? -0.106 -22.399 -3.523 1.00 93.75 100 ILE A O 1
ATOM 739 N N . MET A 1 101 ? -2.045 -23.447 -3.984 1.00 95.88 101 MET A N 1
ATOM 740 C CA . MET A 1 101 ? -2.884 -22.257 -3.959 1.00 95.88 101 MET A CA 1
ATOM 741 C C . MET A 1 101 ? -4.032 -22.480 -2.984 1.00 95.88 101 MET A C 1
ATOM 743 O O . MET A 1 101 ? -4.654 -23.544 -2.985 1.00 95.88 101 MET A O 1
ATOM 747 N N . PHE A 1 102 ? -4.322 -21.465 -2.175 1.00 97.31 102 PHE A N 1
ATOM 748 C CA . PHE A 1 102 ? -5.446 -21.462 -1.250 1.00 97.31 102 PHE A CA 1
ATOM 749 C C . PHE A 1 102 ? -6.500 -20.468 -1.720 1.00 97.31 102 PHE A C 1
ATOM 751 O O . PHE A 1 102 ? -6.195 -19.331 -2.071 1.00 97.31 102 PHE A O 1
ATOM 758 N N . GLY A 1 103 ? -7.749 -20.926 -1.729 1.00 97.75 103 GLY A N 1
ATOM 759 C CA . GLY A 1 103 ? -8.925 -20.085 -1.895 1.00 97.75 103 GLY A CA 1
ATOM 760 C C . GLY A 1 103 ? -9.727 -20.089 -0.600 1.00 97.75 103 GLY A C 1
ATOM 761 O O . GLY A 1 103 ? -9.946 -21.149 -0.012 1.00 97.75 103 GLY A O 1
ATOM 762 N N . PHE A 1 104 ? -10.173 -18.917 -0.164 1.00 98.38 104 PHE A N 1
ATOM 763 C CA . PHE A 1 104 ? -10.972 -18.743 1.041 1.00 98.38 104 PHE A CA 1
ATOM 764 C C . PHE A 1 104 ? -12.113 -17.754 0.804 1.00 98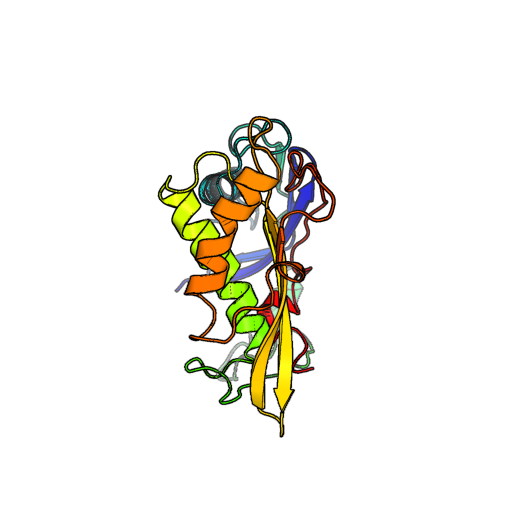.38 104 PHE A C 1
ATOM 766 O O . PHE A 1 104 ? -11.983 -16.811 0.025 1.00 98.38 104 PHE A O 1
ATOM 773 N N . ALA A 1 105 ? -13.232 -17.996 1.482 1.00 98.38 105 ALA A N 1
ATOM 774 C CA . ALA A 1 105 ? -14.384 -17.109 1.537 1.00 98.38 105 ALA A CA 1
ATOM 775 C C . ALA A 1 105 ? -15.134 -17.347 2.856 1.00 98.38 105 ALA A C 1
ATOM 777 O O . ALA A 1 105 ? -15.233 -18.487 3.320 1.00 98.38 105 ALA A O 1
ATOM 778 N N . CYS A 1 106 ? -15.693 -16.294 3.448 1.00 98.06 106 CYS A N 1
ATOM 779 C CA . CYS A 1 106 ? -16.509 -16.383 4.660 1.00 98.06 106 CYS A CA 1
ATOM 780 C C . CYS A 1 106 ? -17.596 -15.310 4.681 1.00 98.06 106 CYS A C 1
ATOM 782 O O . CYS A 1 106 ? -17.463 -14.274 4.052 1.00 98.06 106 CYS A O 1
ATOM 784 N N . THR A 1 107 ? -18.667 -15.516 5.442 1.00 97.88 107 THR A N 1
ATOM 785 C CA . THR A 1 107 ? -19.823 -14.601 5.476 1.00 97.88 107 THR A CA 1
ATOM 786 C C . THR A 1 107 ? -19.685 -13.488 6.521 1.00 97.88 107 THR A C 1
ATOM 788 O O . THR A 1 107 ? -20.679 -13.100 7.132 1.00 97.88 107 THR A O 1
ATOM 791 N N . GLU A 1 108 ? -18.462 -13.050 6.822 1.00 98.00 108 GLU A N 1
ATOM 792 C CA . GLU A 1 108 ? -18.222 -11.986 7.808 1.00 98.00 108 GLU A CA 1
ATOM 793 C C . GLU A 1 108 ? -18.489 -10.591 7.230 1.00 98.00 108 GLU A C 1
ATOM 795 O O . GLU A 1 108 ? -18.912 -9.708 7.973 1.00 98.00 108 GLU A O 1
ATOM 800 N N . THR A 1 109 ? -18.296 -10.414 5.918 1.00 97.38 109 THR A N 1
ATOM 801 C CA . THR A 1 109 ? -18.632 -9.195 5.161 1.00 97.38 109 THR A CA 1
ATOM 802 C C . THR A 1 109 ? -19.455 -9.533 3.913 1.00 97.38 109 THR A C 1
ATOM 804 O O . THR A 1 109 ? -19.567 -10.702 3.527 1.00 97.38 109 THR A O 1
ATOM 807 N N . GLU A 1 110 ? -20.042 -8.520 3.268 1.00 96.38 110 GLU A N 1
ATOM 808 C CA . GLU A 1 110 ? -20.854 -8.696 2.051 1.00 96.38 110 GLU A CA 1
ATOM 809 C C . GLU A 1 110 ? -20.025 -9.193 0.852 1.00 96.38 110 GLU A C 1
ATOM 811 O O . GLU A 1 110 ? -20.523 -9.930 0.003 1.00 96.38 110 GLU A O 1
ATOM 816 N N . GLU A 1 111 ? -18.733 -8.867 0.822 1.00 97.19 111 GLU A N 1
ATOM 817 C CA . GLU A 1 111 ? -17.754 -9.265 -0.199 1.00 97.19 111 GLU A CA 1
ATOM 818 C C . GLU A 1 111 ? -17.209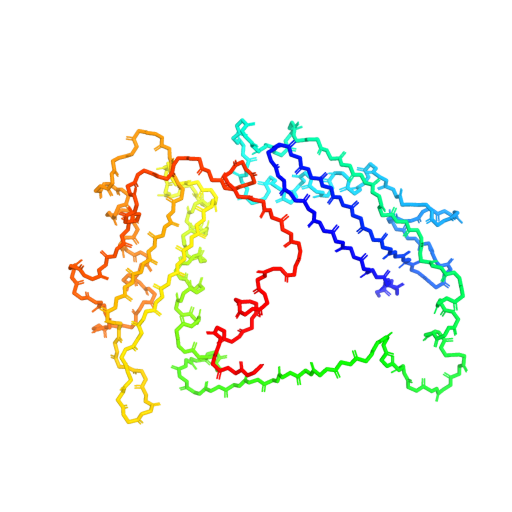 -10.682 0.010 1.00 97.19 111 GLU A C 1
ATOM 820 O O . GLU A 1 111 ? -16.312 -11.116 -0.711 1.00 97.19 111 GLU A O 1
ATOM 825 N N . LEU A 1 112 ? -17.742 -11.408 0.995 1.00 98.12 112 LEU A N 1
ATOM 826 C CA . LEU A 1 112 ? -17.326 -12.754 1.375 1.00 98.12 112 LEU A CA 1
ATOM 827 C C . LEU A 1 112 ? -15.861 -12.851 1.847 1.00 98.12 112 LEU A C 1
ATOM 829 O O . LEU A 1 112 ? -15.212 -13.886 1.666 1.00 98.12 112 LEU A O 1
ATOM 833 N N . MET A 1 113 ? -15.350 -11.788 2.478 1.00 98.44 113 MET A N 1
ATOM 834 C CA . MET A 1 113 ? -13.980 -11.692 2.993 1.00 98.44 113 MET A CA 1
ATOM 835 C C . MET A 1 113 ? -13.935 -11.720 4.530 1.00 98.44 113 MET A C 1
ATOM 837 O O . MET A 1 113 ? -14.932 -11.397 5.180 1.00 98.44 113 MET A O 1
ATOM 841 N N . PRO A 1 114 ? -12.790 -12.086 5.144 1.00 98.62 114 PRO A N 1
ATOM 842 C CA . PRO A 1 114 ? -12.603 -11.944 6.586 1.00 98.62 114 PRO A CA 1
ATOM 843 C C . PRO A 1 114 ? -12.692 -10.472 7.000 1.00 98.62 114 PRO A C 1
ATOM 845 O O . PRO A 1 114 ? -12.041 -9.610 6.400 1.00 98.62 114 PRO A O 1
ATOM 848 N N . ALA A 1 115 ? -13.450 -10.179 8.054 1.00 98.50 115 ALA A N 1
ATOM 849 C CA . ALA A 1 115 ? -13.692 -8.804 8.487 1.00 98.50 115 ALA A CA 1
ATOM 850 C C . ALA A 1 115 ? -12.410 -8.000 8.820 1.00 98.50 115 ALA A C 1
ATOM 852 O O . ALA A 1 115 ? -12.326 -6.842 8.404 1.00 98.50 115 ALA A O 1
ATOM 853 N N . PRO A 1 116 ? -11.377 -8.553 9.499 1.00 98.44 116 PRO A N 1
ATOM 854 C CA . PRO A 1 116 ? -10.194 -7.778 9.879 1.00 98.44 116 PRO A CA 1
ATOM 855 C C . PRO A 1 116 ? -9.419 -7.222 8.678 1.00 98.44 116 PRO A C 1
ATOM 857 O O . PRO A 1 116 ? -9.062 -6.043 8.665 1.00 98.44 116 PRO A O 1
ATOM 860 N N . ILE A 1 117 ? -9.174 -8.053 7.655 1.00 98.56 117 ILE A N 1
ATOM 861 C CA . ILE A 1 117 ? -8.452 -7.620 6.451 1.00 98.56 117 ILE A CA 1
ATOM 862 C C . ILE A 1 117 ? -9.306 -6.683 5.606 1.00 98.56 117 ILE A C 1
ATOM 864 O O . ILE A 1 117 ? -8.793 -5.685 5.104 1.00 98.56 117 ILE A O 1
ATOM 868 N N . HIS A 1 118 ? -10.611 -6.958 5.520 1.00 98.62 118 HIS A N 1
ATOM 869 C CA . HIS A 1 118 ? -11.554 -6.111 4.805 1.00 98.62 118 HIS A CA 1
ATOM 870 C C . HIS A 1 118 ? -11.535 -4.680 5.358 1.00 98.62 118 HIS A C 1
ATOM 872 O O . HIS A 1 118 ? -11.239 -3.749 4.611 1.00 98.62 118 HIS A O 1
ATOM 878 N N . PHE A 1 119 ? -11.755 -4.490 6.664 1.00 98.69 119 PHE A N 1
ATOM 879 C CA . PHE A 1 119 ? -11.768 -3.144 7.248 1.00 98.69 119 PHE A CA 1
ATOM 880 C C . PHE A 1 119 ? -10.397 -2.469 7.188 1.00 98.69 119 PHE A C 1
ATOM 882 O O . PHE A 1 119 ? -10.319 -1.280 6.895 1.00 98.69 119 PHE A O 1
ATOM 889 N N . SER A 1 120 ? -9.307 -3.218 7.386 1.00 98.62 120 SER A N 1
ATOM 890 C CA . SER A 1 120 ? -7.957 -2.670 7.224 1.00 98.62 120 SER A CA 1
ATOM 891 C C . SER A 1 120 ? -7.739 -2.106 5.809 1.00 98.62 120 SER A C 1
ATOM 893 O O . SER A 1 120 ? -7.278 -0.978 5.656 1.00 98.62 120 SER A O 1
ATOM 895 N N . HIS A 1 121 ? -8.143 -2.840 4.766 1.00 98.69 121 HIS A N 1
ATOM 896 C CA . HIS A 1 121 ? -8.059 -2.366 3.382 1.00 98.69 121 HIS A CA 1
ATOM 897 C C . HIS A 1 121 ? -8.954 -1.161 3.104 1.00 98.69 121 HIS A C 1
ATOM 899 O O . HIS A 1 121 ? -8.501 -0.214 2.461 1.00 98.69 121 HIS A O 1
ATOM 905 N N . GLN A 1 122 ? -10.203 -1.183 3.573 1.00 98.62 122 GLN A N 1
ATOM 906 C CA . GLN A 1 122 ? -11.149 -0.095 3.324 1.00 98.62 122 GLN A CA 1
ATOM 907 C C . GLN A 1 122 ? -10.671 1.227 3.944 1.00 98.62 122 GLN A C 1
ATOM 909 O O . GLN A 1 122 ? -10.735 2.252 3.271 1.00 98.62 122 GLN A O 1
ATOM 914 N N . ILE A 1 123 ? -10.083 1.206 5.150 1.00 98.75 123 ILE A N 1
ATOM 915 C CA . ILE A 1 123 ? -9.508 2.411 5.781 1.00 98.75 123 ILE A CA 1
ATOM 916 C C . ILE A 1 123 ? -8.440 3.040 4.875 1.00 98.75 123 ILE A C 1
ATOM 918 O O . ILE A 1 123 ? -8.514 4.227 4.555 1.00 98.75 123 ILE A O 1
ATOM 922 N N . LEU A 1 124 ? -7.458 2.253 4.420 1.00 98.50 124 LEU A N 1
ATOM 923 C CA . LEU A 1 124 ? -6.394 2.771 3.551 1.00 98.50 124 LEU A CA 1
ATOM 924 C C . LEU A 1 124 ? -6.921 3.203 2.185 1.00 98.50 124 LEU A C 1
ATOM 926 O O . LEU A 1 124 ? -6.426 4.180 1.622 1.00 98.50 124 LEU A O 1
ATOM 930 N N . LYS A 1 125 ? -7.926 2.497 1.657 1.00 98.38 125 LYS A N 1
ATOM 931 C CA . LYS A 1 125 ? -8.562 2.847 0.392 1.00 98.38 125 LYS A CA 1
ATOM 932 C C . LYS A 1 125 ? -9.271 4.198 0.476 1.00 98.38 125 LYS A C 1
ATOM 934 O O . LYS A 1 125 ? -9.020 5.044 -0.377 1.00 98.38 125 LYS A O 1
ATOM 939 N N . GLU A 1 126 ? -10.097 4.429 1.495 1.00 98.44 126 GLU A N 1
ATOM 940 C CA . GLU A 1 126 ? -10.774 5.718 1.671 1.00 98.44 126 GLU A CA 1
ATOM 941 C C . GLU A 1 126 ? -9.777 6.864 1.870 1.00 98.44 126 GLU A C 1
ATOM 943 O O . GLU A 1 126 ? -9.936 7.934 1.276 1.00 98.44 126 GLU A O 1
ATOM 948 N N . MET A 1 127 ? -8.714 6.636 2.649 1.00 98.50 127 MET A N 1
ATOM 949 C CA . MET A 1 127 ? -7.644 7.619 2.839 1.00 98.50 127 MET A CA 1
ATOM 950 C C . MET A 1 127 ? -6.922 7.944 1.525 1.00 98.50 127 MET A C 1
ATOM 952 O O . MET A 1 127 ? -6.676 9.115 1.231 1.00 98.50 127 MET A O 1
ATOM 956 N N . ALA A 1 128 ? -6.599 6.931 0.714 1.00 98.12 128 ALA A N 1
ATOM 957 C CA . ALA A 1 128 ? -5.970 7.124 -0.588 1.00 98.12 128 ALA A CA 1
ATOM 958 C C . ALA A 1 128 ? -6.890 7.885 -1.554 1.00 98.12 128 ALA A C 1
ATOM 960 O O . ALA A 1 128 ? -6.458 8.877 -2.143 1.00 98.12 128 ALA A O 1
ATOM 961 N N . ASP A 1 129 ? -8.164 7.490 -1.646 1.00 98.38 129 ASP A N 1
ATOM 962 C CA . ASP A 1 129 ? -9.167 8.147 -2.488 1.00 98.38 129 ASP A CA 1
ATOM 963 C C . ASP A 1 129 ? -9.349 9.624 -2.072 1.00 98.38 129 ASP A C 1
ATOM 965 O O . ASP A 1 129 ? -9.398 10.526 -2.915 1.00 98.38 129 ASP A O 1
ATOM 969 N N . ALA A 1 130 ? -9.386 9.911 -0.764 1.00 98.19 130 ALA A N 1
ATOM 970 C CA . ALA A 1 130 ? -9.476 11.272 -0.237 1.00 98.19 130 ALA A CA 1
ATOM 971 C C . ALA A 1 130 ? -8.212 12.103 -0.513 1.00 98.19 130 ALA A C 1
ATOM 973 O O . ALA A 1 130 ? -8.322 13.284 -0.867 1.00 98.19 130 ALA A O 1
ATOM 974 N N . ARG A 1 131 ? -7.024 11.495 -0.404 1.00 97.88 131 ARG A N 1
ATOM 975 C CA . ARG A 1 131 ? -5.741 12.132 -0.727 1.00 97.88 131 ARG A CA 1
ATOM 976 C C . ARG A 1 131 ? -5.651 12.480 -2.207 1.00 97.88 131 ARG A C 1
ATOM 978 O O . ARG A 1 131 ? -5.330 13.620 -2.536 1.00 97.88 131 ARG A O 1
ATOM 985 N N . HIS A 1 132 ? -5.987 11.547 -3.097 1.00 97.31 132 HIS A N 1
ATOM 986 C CA . HIS A 1 132 ? -6.018 11.784 -4.545 1.00 97.31 132 HIS A CA 1
ATOM 987 C C . HIS A 1 132 ? -7.063 12.832 -4.946 1.00 97.31 132 HIS A C 1
ATOM 989 O O . HIS A 1 132 ? -6.841 13.591 -5.885 1.00 97.31 132 HIS A O 1
ATOM 995 N N . ALA A 1 133 ? -8.163 12.943 -4.197 1.00 97.56 133 ALA A N 1
ATOM 996 C CA . ALA A 1 133 ? -9.159 14.001 -4.368 1.00 97.56 133 ALA A CA 1
ATOM 997 C C . ALA A 1 133 ? -8.756 15.360 -3.752 1.00 97.56 133 ALA A C 1
ATOM 999 O O . ALA A 1 133 ? -9.532 16.313 -3.830 1.00 97.56 133 ALA A O 1
ATOM 1000 N N . GLY A 1 134 ? -7.587 15.462 -3.106 1.00 96.38 134 GLY A N 1
ATOM 1001 C CA . GLY A 1 134 ? -7.105 16.688 -2.460 1.00 96.38 134 GLY A CA 1
ATOM 1002 C C . GLY A 1 134 ? -7.855 17.078 -1.179 1.00 96.38 134 GLY A C 1
ATOM 1003 O O . GLY A 1 134 ? -7.773 18.228 -0.752 1.00 96.38 134 GLY A O 1
ATOM 1004 N N . LYS A 1 135 ? -8.600 16.151 -0.561 1.00 96.81 135 LYS A N 1
ATOM 1005 C CA . LYS A 1 135 ? -9.426 16.410 0.637 1.00 96.81 135 LYS A CA 1
ATOM 1006 C C . LYS A 1 135 ? -8.649 16.344 1.951 1.00 96.81 135 LYS A C 1
ATOM 1008 O O . LYS A 1 135 ? -9.136 16.833 2.964 1.00 96.81 135 LYS A O 1
ATOM 1013 N N . THR A 1 136 ? -7.457 15.755 1.942 1.00 96.06 136 THR A N 1
ATOM 1014 C CA . THR A 1 136 ? -6.601 15.581 3.125 1.00 96.06 136 THR A CA 1
ATOM 1015 C C . THR A 1 136 ? -5.253 16.282 2.926 1.00 96.06 136 THR A C 1
ATOM 1017 O O . THR A 1 136 ? -4.222 15.610 2.801 1.00 96.06 136 THR A O 1
ATOM 1020 N N . PRO A 1 137 ? -5.229 17.627 2.828 1.00 94.94 137 PRO A N 1
ATOM 1021 C CA . PRO A 1 137 ? -3.990 18.361 2.606 1.00 94.94 137 PRO A CA 1
ATOM 1022 C C . PRO A 1 137 ? -2.985 18.058 3.723 1.00 94.94 137 PRO A C 1
ATOM 1024 O O . PRO A 1 137 ? -3.292 18.198 4.903 1.00 94.94 137 PRO A O 1
ATOM 1027 N N . GLY A 1 138 ? -1.786 17.631 3.330 1.00 95.50 138 GLY A N 1
ATOM 1028 C CA . GLY A 1 138 ? -0.700 17.284 4.245 1.00 95.50 138 GLY A CA 1
ATOM 1029 C C . GLY A 1 138 ? -0.564 15.793 4.567 1.00 95.50 138 GLY A C 1
ATOM 1030 O O . GLY A 1 138 ? 0.489 15.413 5.066 1.00 95.50 138 GLY A O 1
ATOM 1031 N N . LEU A 1 139 ? -1.533 14.930 4.227 1.00 97.06 139 LEU A N 1
ATOM 1032 C CA . LEU A 1 139 ? -1.295 13.478 4.216 1.00 97.06 139 LEU A CA 1
ATOM 1033 C C . LEU A 1 139 ? -0.523 13.070 2.954 1.00 97.06 139 LEU A C 1
ATOM 1035 O O . LEU A 1 139 ? -0.792 13.567 1.858 1.00 97.06 139 LEU A O 1
ATOM 1039 N N . LEU A 1 140 ? 0.435 12.160 3.115 1.00 97.31 140 LEU A N 1
ATOM 1040 C CA . LEU A 1 140 ? 1.366 11.709 2.078 1.00 97.31 140 LEU A CA 1
ATOM 1041 C C . LEU A 1 140 ? 1.139 10.219 1.732 1.00 97.31 140 LEU A C 1
ATOM 1043 O O . LEU A 1 140 ? 0.352 9.557 2.405 1.00 97.31 140 LEU A O 1
ATOM 1047 N N . PRO A 1 141 ? 1.750 9.685 0.653 1.00 97.12 141 PRO A N 1
ATOM 1048 C CA . PRO A 1 141 ? 1.355 8.387 0.098 1.00 97.12 141 PRO A CA 1
ATOM 1049 C C . PRO A 1 141 ? 1.564 7.162 0.998 1.00 97.12 141 PRO A C 1
ATOM 1051 O O . PRO A 1 141 ? 0.808 6.203 0.866 1.00 97.12 141 PRO A O 1
ATOM 1054 N N . ASP A 1 142 ? 2.577 7.147 1.872 1.00 97.62 142 ASP A N 1
ATOM 1055 C CA . ASP A 1 142 ? 2.861 5.969 2.701 1.00 97.62 142 ASP A CA 1
ATOM 1056 C C . ASP A 1 142 ? 1.884 5.879 3.880 1.00 97.62 142 ASP A C 1
ATOM 1058 O O . ASP A 1 142 ? 1.749 6.809 4.673 1.00 97.62 142 ASP A O 1
ATOM 1062 N N . SER A 1 143 ? 1.156 4.769 3.980 1.00 97.25 143 SER A N 1
ATOM 1063 C CA . SER A 1 143 ? 0.168 4.529 5.031 1.00 97.25 143 SER A CA 1
ATOM 1064 C C . SER A 1 143 ? 0.034 3.041 5.344 1.00 97.25 143 SER A C 1
ATOM 1066 O O . SER A 1 143 ? 0.163 2.182 4.471 1.00 97.25 143 SER A O 1
ATOM 1068 N N . LYS A 1 144 ? -0.225 2.727 6.614 1.00 97.44 144 LYS A N 1
ATOM 1069 C CA . LYS A 1 144 ? -0.353 1.373 7.162 1.00 97.44 144 LYS A CA 1
ATOM 1070 C C . LYS A 1 144 ? -1.536 1.353 8.129 1.00 97.44 144 LYS A C 1
ATOM 1072 O O . LYS A 1 144 ? -1.672 2.265 8.943 1.00 97.44 144 LYS A O 1
ATOM 1077 N N . SER A 1 145 ? -2.350 0.308 8.081 1.00 98.31 145 SER A N 1
ATOM 1078 C CA . SER A 1 145 ? -3.459 0.096 9.015 1.00 98.31 145 SER A CA 1
ATOM 1079 C C . SER A 1 145 ? -3.394 -1.291 9.641 1.00 98.31 145 SER A C 1
ATOM 1081 O O . SER A 1 145 ? -2.925 -2.258 9.035 1.00 98.31 145 SER A O 1
ATOM 1083 N N . GLN A 1 146 ? -3.897 -1.388 10.863 1.00 98.69 146 GLN A N 1
ATOM 1084 C CA . GLN A 1 146 ? -4.121 -2.639 11.565 1.00 98.69 146 GLN A CA 1
ATOM 1085 C C . GLN A 1 146 ? -5.436 -2.530 12.330 1.00 98.69 146 GLN A C 1
ATOM 1087 O O . GLN A 1 146 ? -5.646 -1.580 13.081 1.00 98.69 146 GLN A O 1
ATOM 1092 N N . VAL A 1 147 ? -6.304 -3.522 12.160 1.00 98.56 147 VAL A N 1
ATOM 1093 C CA . VAL A 1 147 ? -7.598 -3.597 12.840 1.00 98.56 147 VAL A CA 1
ATOM 1094 C C . VAL A 1 147 ? -7.621 -4.870 13.673 1.00 98.56 147 VAL A C 1
ATOM 1096 O O . VAL A 1 147 ? -7.431 -5.965 13.143 1.00 98.56 147 VAL A O 1
ATOM 1099 N N . THR A 1 148 ? -7.858 -4.729 14.974 1.00 98.69 148 THR A N 1
ATOM 1100 C CA . THR A 1 148 ? -8.050 -5.863 15.883 1.00 98.69 148 THR A CA 1
ATOM 1101 C C . THR A 1 148 ? -9.532 -5.972 16.206 1.00 98.69 148 THR A C 1
ATOM 1103 O O . THR A 1 148 ? -10.110 -5.029 16.745 1.00 98.69 148 THR A O 1
ATOM 1106 N N . LEU A 1 149 ? -10.153 -7.109 15.888 1.00 98.62 149 LEU A N 1
ATOM 1107 C CA . LEU A 1 149 ? -11.573 -7.347 16.150 1.00 98.62 149 LEU A CA 1
ATOM 1108 C C . LEU A 1 149 ? -11.777 -8.332 17.305 1.00 98.62 149 LEU A C 1
ATOM 1110 O O . LEU A 1 149 ? -11.074 -9.336 17.420 1.00 98.62 149 LEU A O 1
ATOM 1114 N N . GLN A 1 150 ? -12.792 -8.070 18.126 1.00 98.56 150 GLN A N 1
ATOM 1115 C CA . GLN A 1 150 ? -13.328 -9.037 19.077 1.00 98.56 150 GLN A CA 1
ATOM 1116 C C . GLN A 1 150 ? -14.255 -10.004 18.343 1.00 98.56 150 GLN A C 1
ATOM 1118 O O . GLN A 1 150 ? -15.133 -9.575 17.592 1.00 98.56 150 GLN A O 1
ATOM 1123 N N . TYR A 1 151 ? -14.091 -11.299 18.617 1.00 98.44 151 TYR A N 1
ATOM 1124 C CA . TYR A 1 151 ? -14.977 -12.349 18.127 1.00 98.44 151 TYR A CA 1
ATOM 1125 C C . TYR A 1 151 ? -15.755 -12.980 19.277 1.00 98.44 151 TYR A C 1
ATOM 1127 O O . TYR A 1 151 ? -15.176 -13.389 20.282 1.00 98.44 151 TYR A O 1
ATOM 1135 N N . GLU A 1 152 ? -17.063 -13.129 19.093 1.00 98.25 152 GLU A N 1
ATOM 1136 C CA . GLU A 1 152 ? -17.945 -13.855 20.002 1.00 98.25 152 GLU A CA 1
ATOM 1137 C C . GLU A 1 152 ? -18.700 -14.926 19.223 1.00 98.25 152 GLU A C 1
ATOM 1139 O O . GLU A 1 152 ? -19.314 -14.655 18.192 1.00 98.25 152 GLU A O 1
ATOM 1144 N N . ASN A 1 153 ? -18.639 -16.173 19.698 1.00 96.75 153 ASN A N 1
ATOM 1145 C CA . ASN A 1 153 ? -19.276 -17.320 19.039 1.00 96.75 153 ASN A CA 1
ATOM 1146 C C . ASN A 1 153 ? -18.914 -17.443 17.543 1.00 96.75 153 ASN A C 1
ATOM 1148 O O . ASN A 1 153 ? -19.758 -17.780 16.714 1.00 96.75 153 ASN A O 1
ATOM 1152 N N . GLY A 1 154 ? -17.655 -17.144 17.204 1.00 95.31 154 GLY A N 1
ATOM 1153 C CA . GLY A 1 154 ? -17.143 -17.221 15.835 1.00 95.31 154 GLY A CA 1
ATOM 1154 C C . GLY A 1 154 ? -17.602 -16.090 14.913 1.00 95.31 154 GLY A C 1
ATOM 1155 O O . GLY A 1 154 ? -17.458 -16.226 13.704 1.00 95.31 154 GLY A O 1
ATOM 1156 N N . LYS A 1 155 ? -18.153 -14.992 15.447 1.00 97.19 155 LYS A N 1
ATOM 1157 C CA . LYS A 1 155 ? -18.535 -13.810 14.666 1.00 97.19 155 LYS A CA 1
ATOM 1158 C C . LYS A 1 155 ? -17.814 -12.560 15.170 1.00 97.19 155 LYS A C 1
ATOM 1160 O O . LYS A 1 155 ? -17.733 -12.395 16.389 1.00 97.19 155 LYS A O 1
ATOM 1165 N N . PRO A 1 156 ? -17.332 -11.680 14.279 1.00 98.06 156 PRO A N 1
ATOM 1166 C CA . PRO A 1 156 ? -16.803 -10.386 14.686 1.00 98.06 156 PRO A CA 1
ATOM 1167 C C . PRO A 1 156 ? -17.937 -9.518 15.245 1.00 98.06 156 PRO A C 1
ATOM 1169 O O . PRO A 1 156 ? -19.046 -9.529 14.707 1.00 98.06 156 PRO A O 1
ATOM 1172 N N . VAL A 1 157 ? -17.675 -8.802 16.341 1.00 98.12 157 VAL A N 1
ATOM 1173 C CA . VAL A 1 157 ? -18.698 -7.982 17.024 1.00 98.12 157 VAL A CA 1
ATOM 1174 C C . VAL A 1 157 ? -18.323 -6.512 17.202 1.00 98.12 157 VAL A C 1
ATOM 1176 O O . VAL A 1 157 ? -19.223 -5.687 17.308 1.00 98.12 157 VAL A O 1
ATOM 1179 N N . ARG A 1 158 ? -17.026 -6.180 17.263 1.00 98.44 158 ARG A N 1
ATOM 1180 C CA . ARG A 1 158 ? -16.501 -4.802 17.323 1.00 98.44 158 ARG A CA 1
ATOM 1181 C C . ARG A 1 158 ? -14.986 -4.778 17.138 1.00 98.44 158 ARG A C 1
ATOM 1183 O O . ARG A 1 158 ? -14.330 -5.806 17.323 1.00 98.44 158 ARG A O 1
ATOM 1190 N N . ALA A 1 159 ? -14.419 -3.605 16.872 1.00 98.69 159 ALA A N 1
ATOM 1191 C CA . ALA A 1 159 ? -12.987 -3.372 17.001 1.00 98.69 159 ALA A CA 1
ATOM 1192 C C . ALA A 1 159 ? -12.592 -3.198 18.476 1.00 98.69 159 ALA A C 1
ATOM 1194 O O . ALA A 1 159 ? -13.241 -2.478 19.234 1.00 98.69 159 ALA A O 1
ATOM 1195 N N . THR A 1 160 ? -11.512 -3.858 18.894 1.00 98.62 160 THR A N 1
ATOM 1196 C CA . THR A 1 160 ? -10.891 -3.635 20.210 1.00 98.62 160 THR A CA 1
ATOM 1197 C C . THR A 1 160 ? -9.793 -2.593 20.143 1.00 98.62 160 THR A C 1
ATOM 1199 O O . THR A 1 160 ? -9.580 -1.890 21.118 1.00 98.62 160 THR A O 1
ATOM 1202 N N . SER A 1 161 ? -9.099 -2.503 19.009 1.00 98.69 161 SER A N 1
ATOM 1203 C CA . SER A 1 161 ? -8.110 -1.466 18.740 1.00 98.69 161 SER A CA 1
ATOM 1204 C C . SER A 1 161 ? -7.939 -1.266 17.243 1.00 98.69 161 SER A C 1
ATOM 1206 O O . SER A 1 161 ? -8.074 -2.208 16.451 1.00 98.69 161 SER A O 1
ATOM 1208 N N . VAL A 1 162 ? -7.619 -0.034 16.863 1.00 98.75 162 VAL A N 1
ATOM 1209 C CA . VAL A 1 162 ? -7.287 0.330 15.486 1.00 98.75 162 VAL A CA 1
ATOM 1210 C C . VAL A 1 162 ? -5.987 1.113 15.499 1.00 98.75 162 VAL A C 1
ATOM 1212 O O . VAL A 1 162 ? -5.851 2.081 16.241 1.00 98.75 162 VAL A O 1
ATOM 1215 N N . VAL A 1 163 ? -5.030 0.704 14.671 1.00 98.69 163 VAL A N 1
ATOM 1216 C CA . VAL A 1 163 ? -3.774 1.426 14.466 1.00 98.69 163 VAL A CA 1
ATOM 1217 C C . VAL A 1 163 ? -3.744 1.943 13.039 1.00 98.69 163 VAL A C 1
ATOM 1219 O O . VAL A 1 163 ? -3.897 1.163 12.101 1.00 98.69 163 VAL A O 1
ATOM 1222 N N . VAL A 1 164 ? -3.500 3.237 12.872 1.00 98.56 164 VAL A N 1
ATOM 1223 C CA . VAL A 1 164 ? -3.241 3.854 11.572 1.00 98.56 164 VAL A CA 1
ATOM 1224 C C . VAL A 1 164 ? -1.940 4.637 11.658 1.00 98.56 164 VAL A C 1
ATOM 1226 O O . VAL A 1 164 ? -1.810 5.573 12.445 1.00 98.56 164 VAL A O 1
ATOM 1229 N N . SER A 1 165 ? -0.971 4.258 10.834 1.00 98.00 165 SER A N 1
ATOM 1230 C CA . SER A 1 165 ? 0.260 5.015 10.644 1.00 98.00 165 SER A CA 1
ATOM 1231 C C . SER A 1 165 ? 0.243 5.624 9.253 1.00 98.00 165 SER A C 1
ATOM 1233 O O . SER A 1 165 ? 0.321 4.889 8.276 1.00 98.00 165 SER A O 1
ATOM 1235 N N . THR A 1 166 ? 0.152 6.945 9.154 1.00 98.06 166 THR A N 1
ATOM 1236 C CA . THR A 1 166 ? 0.123 7.678 7.885 1.00 98.06 166 THR A CA 1
ATOM 1237 C C . THR A 1 166 ? 1.250 8.689 7.830 1.00 98.06 166 THR A C 1
ATOM 1239 O O . THR A 1 166 ? 1.483 9.442 8.781 1.00 98.06 166 THR A O 1
ATOM 1242 N N . GLN A 1 167 ? 1.933 8.718 6.692 1.00 97.56 167 GLN A N 1
ATOM 1243 C CA . GLN A 1 167 ? 2.928 9.723 6.395 1.00 97.56 167 GLN A CA 1
ATOM 1244 C C . GLN A 1 167 ? 2.245 11.086 6.257 1.00 97.56 167 GLN A C 1
ATOM 1246 O O . GLN A 1 167 ? 1.132 11.190 5.729 1.00 97.56 167 GLN A O 1
ATOM 1251 N N . HIS A 1 168 ? 2.905 12.135 6.733 1.00 97.25 168 HIS A N 1
ATOM 1252 C CA . HIS A 1 168 ? 2.377 13.489 6.687 1.00 97.25 168 HIS A CA 1
ATOM 1253 C C . HIS A 1 168 ? 3.471 14.551 6.551 1.00 97.25 168 HIS A C 1
ATOM 1255 O O . HIS A 1 168 ? 4.654 14.305 6.787 1.00 97.25 168 HIS A O 1
ATOM 1261 N N . THR A 1 169 ? 3.074 15.762 6.175 1.00 96.38 169 THR A N 1
ATOM 1262 C CA . THR A 1 169 ? 3.960 16.922 6.097 1.00 96.38 169 THR A CA 1
ATOM 1263 C C . THR A 1 169 ? 4.381 17.406 7.488 1.00 96.38 169 THR A C 1
ATOM 1265 O O . THR A 1 169 ? 3.698 17.191 8.493 1.00 96.38 169 THR A O 1
ATOM 1268 N N . GLU A 1 170 ? 5.528 18.087 7.565 1.00 95.06 170 GLU A N 1
ATOM 1269 C CA . GLU A 1 170 ? 6.141 18.492 8.838 1.00 95.06 170 GLU A CA 1
ATOM 1270 C C . GLU A 1 170 ? 5.312 19.461 9.682 1.00 95.06 170 GLU A C 1
ATOM 1272 O O . GLU A 1 170 ? 5.532 19.549 10.888 1.00 95.06 170 GLU A O 1
ATOM 1277 N N . ASN A 1 171 ? 4.400 20.191 9.046 1.00 94.94 171 ASN A N 1
ATOM 1278 C CA . ASN A 1 171 ? 3.563 21.211 9.662 1.00 94.94 171 ASN A CA 1
ATOM 1279 C C . ASN A 1 171 ? 2.330 20.651 10.382 1.00 94.94 171 ASN A C 1
ATOM 1281 O O . ASN A 1 171 ? 1.677 21.429 11.069 1.00 94.94 171 ASN A O 1
ATOM 1285 N N . LEU A 1 172 ? 2.005 19.362 10.225 1.00 96.31 172 LEU A N 1
ATOM 1286 C CA . LEU A 1 172 ? 0.911 18.735 10.967 1.00 96.31 172 LEU A CA 1
ATOM 1287 C C . LEU A 1 172 ? 1.404 18.187 12.309 1.00 96.31 172 LEU A C 1
ATOM 1289 O O . LEU A 1 172 ? 2.418 17.486 12.391 1.00 96.31 172 LEU A O 1
ATOM 1293 N N . THR A 1 173 ? 0.650 18.490 13.358 1.00 95.31 173 THR A N 1
ATOM 1294 C CA . THR A 1 173 ? 0.804 17.902 14.689 1.00 95.31 173 THR A CA 1
ATOM 1295 C C . THR A 1 173 ? 0.180 16.507 14.748 1.00 95.31 173 THR A C 1
ATOM 1297 O O . THR A 1 173 ? -0.691 16.161 13.951 1.00 95.31 173 THR A O 1
ATOM 1300 N N . THR A 1 174 ? 0.597 15.690 15.719 1.00 93.44 174 THR A N 1
ATOM 1301 C CA . THR A 1 174 ? 0.031 14.345 15.918 1.00 93.44 174 THR A CA 1
ATOM 1302 C C . THR A 1 174 ? -1.484 14.381 16.147 1.00 93.44 174 THR A C 1
ATOM 1304 O O . THR A 1 174 ? -2.192 13.531 15.613 1.00 93.44 174 THR A O 1
ATOM 1307 N N . ASP A 1 175 ? -1.985 15.379 16.881 1.00 95.31 175 ASP A N 1
ATOM 1308 C CA . ASP A 1 175 ? -3.417 15.524 17.168 1.00 95.31 175 ASP A CA 1
ATOM 1309 C C . ASP A 1 175 ? -4.211 15.898 15.910 1.00 95.31 175 ASP A C 1
ATOM 1311 O O . ASP A 1 175 ? -5.269 15.328 15.656 1.00 95.31 175 ASP A O 1
ATOM 1315 N N . GLU A 1 176 ? -3.682 16.792 15.067 1.00 96.94 176 GLU A N 1
ATOM 1316 C CA . GLU A 1 176 ? -4.305 17.114 13.777 1.00 96.94 176 GLU A CA 1
ATOM 1317 C C . GLU A 1 176 ? -4.370 15.884 12.869 1.00 96.94 176 GLU A C 1
ATOM 1319 O O . GLU A 1 176 ? -5.422 15.602 12.299 1.00 96.94 176 GLU A O 1
ATOM 1324 N N . VAL A 1 177 ? -3.282 15.110 12.771 1.00 97.62 177 VAL A N 1
ATOM 1325 C CA . VAL A 1 177 ? -3.271 13.870 11.976 1.00 97.62 177 VAL A CA 1
ATOM 1326 C C . VAL A 1 177 ? -4.281 12.865 12.530 1.00 97.62 177 VAL A C 1
ATOM 1328 O O . VAL A 1 177 ? -5.011 12.245 11.758 1.00 97.62 177 VAL A O 1
ATOM 1331 N N . ARG A 1 178 ? -4.372 12.726 13.857 1.00 97.50 178 ARG A N 1
ATOM 1332 C CA . ARG A 1 178 ? -5.355 11.855 14.511 1.00 97.50 178 ARG A CA 1
ATOM 1333 C C . ARG A 1 178 ? -6.785 12.227 14.135 1.00 97.50 178 ARG A C 1
ATOM 1335 O O . ARG A 1 178 ? -7.543 11.351 13.723 1.00 97.50 178 ARG A O 1
ATOM 1342 N N . GLU A 1 179 ? -7.141 13.503 14.235 1.00 97.44 179 GLU A N 1
ATOM 1343 C CA . GLU A 1 179 ? -8.493 13.974 13.920 1.00 97.44 179 GLU A CA 1
ATOM 1344 C C . GLU A 1 179 ? -8.791 13.962 12.415 1.00 97.44 179 GLU A C 1
ATOM 1346 O O . GLU A 1 179 ? -9.936 13.760 12.020 1.00 97.44 179 GLU A O 1
ATOM 1351 N N . MET A 1 180 ? -7.775 14.086 11.555 1.00 97.75 180 MET A N 1
ATOM 1352 C CA . MET A 1 180 ? -7.929 13.851 10.116 1.00 97.75 180 MET A CA 1
ATOM 1353 C C . MET A 1 180 ? -8.194 12.377 9.788 1.00 97.75 180 MET A C 1
ATOM 1355 O O . MET A 1 180 ? -8.939 12.092 8.855 1.00 97.75 180 MET A O 1
ATOM 1359 N N . VAL A 1 181 ? -7.578 11.443 10.522 1.00 97.94 181 VAL A N 1
ATOM 1360 C CA . VAL A 1 181 ? -7.693 9.996 10.276 1.00 97.94 181 VAL A CA 1
ATOM 1361 C C . VAL A 1 181 ? -8.987 9.407 10.840 1.00 97.94 181 VAL A C 1
ATOM 1363 O O . VAL A 1 181 ? -9.581 8.532 10.210 1.00 97.94 181 VAL A O 1
ATOM 1366 N N . ARG A 1 182 ? -9.430 9.877 12.012 1.00 98.12 182 ARG A N 1
ATOM 1367 C CA . ARG A 1 182 ? -10.586 9.339 12.747 1.00 98.12 182 ARG A CA 1
ATOM 1368 C C . ARG A 1 182 ? -11.828 9.103 11.867 1.00 98.12 182 ARG A C 1
ATOM 1370 O O . ARG A 1 182 ? -12.337 7.983 11.916 1.00 98.12 182 ARG A O 1
ATOM 1377 N N . PRO A 1 183 ? -12.282 10.054 11.022 1.00 98.12 183 PRO A N 1
ATOM 1378 C CA . PRO A 1 183 ? -13.480 9.855 10.210 1.00 98.12 183 PRO A CA 1
ATOM 1379 C C . PRO A 1 183 ? -13.383 8.666 9.248 1.00 98.12 183 PRO A C 1
ATOM 1381 O O . PRO A 1 183 ? -14.385 8.007 9.008 1.00 98.12 183 PRO A O 1
ATOM 1384 N N . PHE A 1 184 ? -12.197 8.350 8.717 1.00 98.31 184 PHE A N 1
ATOM 1385 C CA . PHE A 1 184 ? -12.021 7.198 7.821 1.00 98.31 184 PHE A CA 1
ATOM 1386 C C . PHE A 1 184 ? -12.182 5.868 8.559 1.00 98.31 184 PHE A C 1
ATOM 1388 O O . PHE A 1 184 ? -12.714 4.910 8.013 1.00 98.31 184 PHE A O 1
ATOM 1395 N N . VAL A 1 185 ? -11.749 5.803 9.820 1.00 98.25 185 VAL A N 1
ATOM 1396 C CA . VAL A 1 185 ? -11.948 4.610 10.652 1.00 98.25 185 VAL A CA 1
ATOM 1397 C C . VAL A 1 185 ? -13.424 4.459 11.020 1.00 98.25 185 VAL A C 1
ATOM 1399 O O . VAL A 1 185 ? -13.979 3.368 10.905 1.00 98.25 185 VAL A O 1
ATOM 1402 N N . GLU A 1 186 ? -14.064 5.554 11.432 1.00 97.75 186 GLU A N 1
ATOM 1403 C CA . GLU A 1 186 ? -15.474 5.565 11.835 1.00 97.75 186 GLU A CA 1
ATOM 1404 C C . GLU A 1 186 ? -16.426 5.242 10.677 1.00 97.75 186 GLU A C 1
ATOM 1406 O O . GLU A 1 186 ? -17.414 4.549 10.893 1.00 97.75 186 GLU A O 1
ATOM 1411 N N . ASN A 1 187 ? -16.125 5.700 9.457 1.00 97.56 187 ASN A N 1
ATOM 1412 C CA . ASN A 1 187 ? -16.956 5.439 8.277 1.00 97.56 187 ASN A CA 1
ATOM 1413 C C . ASN A 1 187 ? -16.876 3.987 7.793 1.00 97.56 187 ASN A C 1
ATOM 1415 O O . ASN A 1 187 ? -17.857 3.456 7.277 1.00 97.56 187 ASN A O 1
ATOM 1419 N N . VAL A 1 188 ? -15.705 3.360 7.932 1.00 97.88 188 VAL A N 1
ATOM 1420 C CA . VAL A 1 188 ? -15.459 2.000 7.441 1.00 97.88 188 VAL A CA 1
ATOM 1421 C C . VAL A 1 188 ? -16.014 0.939 8.389 1.00 97.88 188 VAL A C 1
ATOM 1423 O O . VAL A 1 188 ? -16.452 -0.124 7.945 1.00 97.88 188 VAL A O 1
ATOM 1426 N N . LEU A 1 189 ? -15.972 1.190 9.698 1.00 97.94 189 LEU A N 1
ATOM 1427 C CA . LEU A 1 189 ? -16.482 0.244 10.683 1.00 97.94 189 LEU A CA 1
ATOM 1428 C C . LEU A 1 189 ? -18.018 0.305 10.767 1.00 97.94 189 LEU A C 1
ATOM 1430 O O . LEU A 1 189 ? -18.596 1.388 10.693 1.00 97.94 189 LEU A O 1
ATOM 1434 N N . PRO A 1 190 ? -18.707 -0.833 10.988 1.00 97.56 190 PRO A N 1
ATOM 1435 C CA . PRO A 1 190 ? -20.147 -0.825 11.215 1.00 97.56 190 PRO A CA 1
ATOM 1436 C C . PRO A 1 190 ? -20.542 0.037 12.423 1.00 97.56 190 PRO A C 1
ATOM 1438 O O . PRO A 1 190 ? -19.769 0.224 13.367 1.00 97.56 190 PRO A O 1
ATOM 1441 N N . GLU A 1 191 ? -21.781 0.529 12.436 1.00 96.69 191 GLU A N 1
ATOM 1442 C CA . GLU A 1 191 ? -22.279 1.352 13.541 1.00 96.69 191 GLU A CA 1
ATOM 1443 C C . GLU A 1 191 ? -22.123 0.626 14.892 1.00 96.69 191 GLU A C 1
ATOM 1445 O O . GLU A 1 191 ? -22.516 -0.530 15.059 1.00 96.69 191 GLU A O 1
ATOM 1450 N N . GLY A 1 192 ? -21.512 1.309 15.866 1.00 96.62 192 GLY A N 1
ATOM 1451 C CA . GLY A 1 192 ? -21.234 0.758 17.196 1.00 96.62 192 GLY A CA 1
ATOM 1452 C C . GLY A 1 192 ? -20.004 -0.155 17.289 1.00 96.62 192 GLY A C 1
ATOM 1453 O O . GLY A 1 192 ? -19.729 -0.667 18.372 1.00 96.62 192 GLY A O 1
ATOM 1454 N N . TRP A 1 193 ? -19.248 -0.356 16.202 1.00 98.25 193 TRP A N 1
ATOM 1455 C CA . TRP A 1 193 ? -18.042 -1.199 16.210 1.00 98.25 193 TRP A CA 1
ATOM 1456 C C . TRP A 1 193 ? -16.756 -0.454 16.542 1.00 98.25 193 TRP A C 1
ATOM 1458 O O . TRP A 1 193 ? -15.726 -1.102 16.728 1.00 98.25 193 TRP A O 1
ATOM 1468 N N . MET A 1 194 ? -16.790 0.876 16.596 1.00 98.00 194 MET A N 1
ATOM 1469 C CA . MET A 1 194 ? -15.611 1.678 16.900 1.00 98.00 194 MET A CA 1
ATOM 1470 C C . MET A 1 194 ? -15.012 1.281 18.258 1.00 98.00 194 MET A C 1
ATOM 1472 O O . MET A 1 194 ? -15.736 0.992 19.215 1.00 98.00 194 MET A O 1
ATOM 1476 N N . CYS A 1 195 ? -13.682 1.247 18.331 1.00 98.00 195 CYS A N 1
ATOM 1477 C CA . CYS A 1 195 ? -12.975 1.003 19.584 1.00 98.00 195 CYS A CA 1
ATOM 1478 C C . CYS A 1 195 ? -13.085 2.213 20.525 1.00 98.00 195 CYS A C 1
ATOM 1480 O O . CYS A 1 195 ? -13.453 3.314 20.112 1.00 98.00 195 CYS A O 1
ATOM 1482 N N . ASP A 1 196 ? -12.721 2.022 21.794 1.00 97.88 196 ASP A N 1
ATOM 1483 C CA . ASP A 1 196 ? -12.601 3.143 22.727 1.00 97.88 196 ASP A CA 1
ATOM 1484 C C . ASP A 1 196 ? -11.550 4.143 22.213 1.00 97.88 196 ASP A C 1
ATOM 1486 O O . ASP A 1 196 ? -10.579 3.750 21.564 1.00 97.88 196 ASP A O 1
ATOM 1490 N N . ASP A 1 197 ? -11.707 5.437 22.516 1.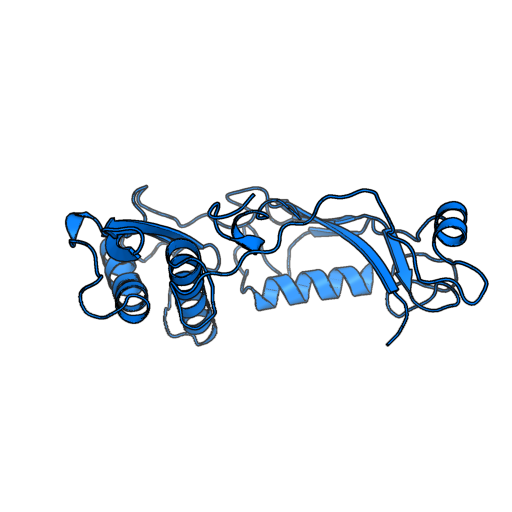00 96.56 197 ASP A N 1
ATOM 1491 C CA . ASP A 1 197 ? -10.795 6.469 21.994 1.00 96.56 197 ASP A CA 1
ATOM 1492 C C . ASP A 1 197 ? -9.329 6.207 22.389 1.00 96.56 197 ASP A C 1
ATOM 1494 O O . ASP A 1 197 ? -8.420 6.394 21.582 1.00 96.56 197 ASP A O 1
ATOM 1498 N N . ALA A 1 198 ? -9.094 5.668 23.589 1.00 97.44 198 ALA A N 1
ATOM 1499 C CA . ALA A 1 198 ? -7.762 5.275 24.050 1.00 97.44 198 ALA A CA 1
ATOM 1500 C C . ALA A 1 198 ? -7.121 4.140 23.221 1.00 97.44 198 ALA A C 1
ATOM 1502 O O . ALA A 1 198 ? -5.902 3.998 23.241 1.00 97.44 198 ALA A O 1
ATOM 1503 N N . GLU A 1 199 ? -7.923 3.360 22.490 1.00 98.44 199 GLU A N 1
ATOM 1504 C CA . GLU A 1 199 ? -7.489 2.227 21.660 1.00 98.44 199 GLU A CA 1
ATOM 1505 C C . GLU A 1 199 ? -7.473 2.546 20.155 1.00 98.44 199 GLU A C 1
ATOM 1507 O O . GLU A 1 199 ? -7.158 1.683 19.326 1.00 98.44 199 GLU A O 1
ATOM 1512 N N . LEU A 1 200 ? -7.793 3.790 19.786 1.00 98.44 200 LEU A N 1
ATOM 1513 C CA . LEU A 1 200 ? -7.459 4.330 18.475 1.00 98.44 200 LEU A CA 1
ATOM 1514 C C . LEU A 1 200 ? -6.031 4.870 18.551 1.00 98.44 200 LEU A C 1
ATOM 1516 O O . LEU A 1 200 ? -5.762 5.837 19.259 1.00 98.44 200 LEU A O 1
ATOM 1520 N N . TYR A 1 201 ? -5.112 4.278 17.802 1.00 98.44 201 TYR A N 1
ATOM 1521 C CA . TYR A 1 201 ? -3.713 4.685 17.745 1.00 98.44 201 TYR A CA 1
ATOM 1522 C C . TYR A 1 201 ? -3.417 5.291 16.377 1.00 98.44 201 TYR A C 1
ATOM 1524 O O . TYR A 1 201 ? -3.366 4.578 15.378 1.00 98.44 201 TYR A O 1
ATOM 1532 N N . VAL A 1 202 ? -3.180 6.602 16.324 1.00 97.94 202 VAL A N 1
ATOM 1533 C CA . VAL A 1 202 ? -2.747 7.274 15.093 1.00 97.94 202 VAL A CA 1
ATOM 1534 C C . VAL A 1 202 ? -1.311 7.740 15.260 1.00 97.94 202 VAL A C 1
ATOM 1536 O O . VAL A 1 202 ? -1.014 8.479 16.195 1.00 97.94 202 VAL A O 1
ATOM 1539 N N . ASN A 1 203 ? -0.425 7.263 14.381 1.00 97.12 203 ASN A N 1
ATOM 1540 C CA . ASN A 1 203 ? 1.022 7.479 14.442 1.00 97.12 203 ASN A CA 1
ATOM 1541 C C . ASN A 1 203 ? 1.604 7.289 15.866 1.00 97.12 203 ASN A C 1
ATOM 1543 O O . ASN A 1 203 ? 2.206 8.213 16.418 1.00 97.12 203 ASN A O 1
ATOM 1547 N N . PRO A 1 204 ? 1.469 6.100 16.492 1.00 91.38 204 PRO A N 1
ATOM 1548 C CA . PRO A 1 204 ? 1.884 5.881 17.886 1.00 91.38 204 PRO A CA 1
ATOM 1549 C C . PRO A 1 204 ? 3.387 6.106 18.132 1.00 91.38 204 PRO A C 1
ATOM 1551 O O . PRO A 1 204 ? 3.803 6.354 19.260 1.00 91.38 204 PRO A O 1
ATOM 1554 N N . THR A 1 205 ? 4.212 6.050 17.083 1.00 86.50 205 THR A N 1
ATOM 1555 C CA . THR A 1 205 ? 5.652 6.354 17.130 1.00 86.50 205 THR A CA 1
ATOM 1556 C C . THR A 1 205 ? 5.962 7.856 17.078 1.00 86.50 205 THR A C 1
ATOM 1558 O O . THR A 1 205 ? 7.131 8.239 17.098 1.00 86.50 205 THR A O 1
ATOM 1561 N N . GLY A 1 206 ? 4.945 8.718 17.002 1.00 89.38 206 GLY A N 1
ATOM 1562 C CA . GLY A 1 206 ? 5.083 10.167 16.902 1.00 89.38 206 GLY A CA 1
ATOM 1563 C C . GLY A 1 206 ? 5.048 10.657 15.456 1.00 89.38 206 GLY A C 1
ATOM 1564 O O . GLY A 1 206 ? 4.069 10.465 14.750 1.00 89.38 206 GLY A O 1
ATOM 1565 N N . ARG A 1 207 ? 6.095 11.351 15.007 1.00 90.31 207 ARG A N 1
ATOM 1566 C CA . ARG A 1 207 ? 6.117 11.961 13.667 1.00 90.31 207 ARG A CA 1
ATOM 1567 C C . ARG A 1 207 ? 6.427 10.919 12.592 1.00 90.31 207 ARG A C 1
ATOM 1569 O O . ARG A 1 207 ? 7.424 10.210 12.710 1.00 90.31 207 ARG A O 1
ATOM 1576 N N . PHE A 1 208 ? 5.644 10.906 11.514 1.00 95.25 208 PHE A N 1
ATOM 1577 C CA . PHE A 1 208 ? 5.888 10.074 10.333 1.00 95.25 208 PHE A CA 1
ATOM 1578 C C . PHE A 1 208 ? 6.033 10.962 9.089 1.00 95.25 208 PHE A C 1
ATOM 1580 O O . PHE A 1 208 ? 5.128 11.091 8.274 1.00 95.25 208 PHE A O 1
ATOM 1587 N N . VAL A 1 209 ? 7.178 11.638 8.976 1.00 94.62 209 VAL A N 1
ATOM 1588 C CA . VAL A 1 209 ? 7.458 12.579 7.872 1.00 94.62 209 VAL A CA 1
ATOM 1589 C C . VAL A 1 209 ? 8.218 11.895 6.734 1.00 94.62 209 VAL A C 1
ATOM 1591 O O . VAL A 1 209 ? 7.900 12.083 5.560 1.00 94.62 209 VAL A O 1
ATOM 1594 N N . ILE A 1 210 ? 9.207 11.071 7.082 1.00 92.38 210 ILE A N 1
ATOM 1595 C CA . ILE A 1 210 ? 10.003 10.290 6.131 1.00 92.38 210 ILE A CA 1
ATOM 1596 C C . ILE A 1 210 ? 9.330 8.928 5.977 1.00 92.38 210 ILE A C 1
ATOM 1598 O O . ILE A 1 210 ? 9.189 8.204 6.960 1.00 92.38 210 ILE A O 1
ATOM 1602 N N . GLY A 1 211 ? 8.906 8.601 4.760 1.00 92.44 211 GLY A N 1
ATOM 1603 C CA . GLY A 1 211 ? 8.199 7.368 4.423 1.00 92.44 211 GLY A CA 1
ATOM 1604 C C . GLY A 1 211 ? 8.441 6.965 2.972 1.00 92.44 211 GLY A C 1
ATOM 1605 O O . GLY A 1 211 ? 9.228 7.592 2.258 1.00 92.44 211 GLY A O 1
ATOM 1606 N N . GLY A 1 212 ? 7.776 5.902 2.533 1.00 94.06 212 GLY A N 1
ATOM 1607 C CA . GLY A 1 212 ? 8.004 5.300 1.226 1.00 94.06 212 GLY A CA 1
ATOM 1608 C C . GLY A 1 212 ? 9.424 4.738 1.089 1.00 94.06 212 GLY A C 1
ATOM 1609 O O . GLY A 1 212 ? 10.057 4.410 2.096 1.00 94.06 212 GLY A O 1
ATOM 1610 N N . PRO A 1 213 ? 9.957 4.652 -0.143 1.00 95.44 213 PRO A N 1
ATOM 1611 C CA . PRO A 1 213 ? 11.267 4.050 -0.409 1.00 95.44 213 PRO A CA 1
ATOM 1612 C C . PRO A 1 213 ? 12.465 4.698 0.295 1.00 95.44 213 PRO A C 1
ATOM 1614 O O . PRO A 1 213 ? 13.526 4.079 0.368 1.00 95.44 213 PRO A O 1
ATOM 1617 N N . ASP A 1 214 ? 12.314 5.932 0.782 1.00 93.44 214 ASP A N 1
ATOM 1618 C CA . ASP A 1 214 ? 13.344 6.627 1.557 1.00 93.44 214 ASP A CA 1
ATOM 1619 C C . ASP A 1 214 ? 13.383 6.190 3.031 1.00 93.44 214 ASP A C 1
ATOM 1621 O O . ASP A 1 214 ? 14.438 6.195 3.659 1.00 93.44 214 ASP A O 1
ATOM 1625 N N . GLY A 1 215 ? 12.234 5.780 3.578 1.00 92.19 215 GLY A N 1
ATOM 1626 C CA . GLY A 1 215 ? 12.125 5.253 4.939 1.00 92.19 215 GLY A CA 1
ATOM 1627 C C . GLY A 1 215 ? 12.313 3.737 5.017 1.00 92.19 215 GLY A C 1
ATOM 1628 O O . GLY A 1 215 ? 12.950 3.253 5.948 1.00 92.19 215 GLY A O 1
ATOM 1629 N N . ASP A 1 216 ? 11.796 2.998 4.031 1.00 94.75 216 ASP A N 1
ATOM 1630 C CA . ASP A 1 216 ? 11.780 1.534 3.996 1.00 94.75 216 ASP A CA 1
ATOM 1631 C C . ASP A 1 216 ? 12.061 1.016 2.572 1.00 94.75 216 ASP A C 1
ATOM 1633 O O . ASP A 1 216 ? 11.512 1.501 1.587 1.00 94.75 216 ASP A O 1
ATOM 1637 N N . VAL A 1 217 ? 12.867 -0.041 2.440 1.00 97.12 217 VAL A N 1
ATOM 1638 C CA . VAL A 1 217 ? 13.088 -0.714 1.147 1.00 97.12 217 VAL A CA 1
ATOM 1639 C C . VAL A 1 217 ? 11.832 -1.491 0.714 1.00 97.12 217 VAL A C 1
ATOM 1641 O O . VAL A 1 217 ? 11.259 -2.249 1.498 1.00 97.12 217 VAL A O 1
ATOM 1644 N N . GLY A 1 218 ? 11.442 -1.357 -0.558 1.00 97.81 218 GLY A N 1
ATOM 1645 C CA . GLY A 1 218 ? 10.289 -2.034 -1.163 1.00 97.81 218 GLY A CA 1
ATOM 1646 C C . GLY A 1 218 ? 10.700 -3.102 -2.177 1.00 97.81 218 GLY A C 1
ATOM 1647 O O . GLY A 1 218 ? 11.595 -2.879 -2.988 1.00 97.81 218 GLY A O 1
ATOM 1648 N N . LEU A 1 219 ? 10.058 -4.272 -2.127 1.00 98.38 219 LEU A N 1
ATOM 1649 C CA . LEU A 1 219 ? 10.247 -5.366 -3.086 1.00 98.38 219 LEU A CA 1
ATOM 1650 C C . LEU A 1 219 ? 8.886 -5.943 -3.492 1.00 98.38 219 LEU A C 1
ATOM 1652 O O . LEU A 1 219 ? 7.999 -6.084 -2.642 1.00 98.38 219 LEU A O 1
ATOM 1656 N N . THR A 1 220 ? 8.759 -6.342 -4.758 1.00 98.56 220 THR A N 1
ATOM 1657 C CA . THR A 1 220 ? 7.637 -7.153 -5.253 1.00 98.56 220 THR A CA 1
ATOM 1658 C C . THR A 1 220 ? 7.446 -8.415 -4.399 1.00 98.56 220 THR A C 1
ATOM 1660 O O . THR A 1 220 ? 8.398 -8.978 -3.855 1.00 98.56 220 THR A O 1
ATOM 1663 N N . GLY A 1 221 ? 6.190 -8.831 -4.206 1.00 97.12 221 GLY A N 1
ATOM 1664 C CA . GLY A 1 221 ? 5.861 -10.076 -3.502 1.00 97.12 221 GLY A CA 1
ATOM 1665 C C . GLY A 1 221 ? 6.113 -10.059 -1.988 1.00 97.12 221 GLY A C 1
ATOM 1666 O O . GLY A 1 221 ? 6.150 -11.109 -1.354 1.00 97.12 221 GLY A O 1
ATOM 1667 N N . ARG A 1 222 ? 6.291 -8.888 -1.359 1.00 98.00 222 ARG A N 1
ATOM 1668 C CA . ARG A 1 222 ? 6.507 -8.777 0.102 1.00 98.00 222 ARG A CA 1
ATOM 1669 C C . ARG A 1 222 ? 5.258 -8.444 0.914 1.00 98.00 222 ARG A C 1
ATOM 1671 O O . ARG A 1 222 ? 5.369 -8.189 2.115 1.00 98.00 222 ARG A O 1
ATOM 1678 N N . LYS A 1 223 ? 4.081 -8.467 0.284 1.00 97.25 223 LYS A N 1
ATOM 1679 C CA . LYS A 1 223 ? 2.778 -8.198 0.909 1.00 97.25 223 LYS A CA 1
ATOM 1680 C C . LYS A 1 223 ? 1.759 -9.328 0.708 1.00 97.25 223 LYS A C 1
ATOM 1682 O O . LYS A 1 223 ? 0.584 -9.111 0.943 1.00 97.25 223 LYS A O 1
ATOM 1687 N N . ILE A 1 224 ? 2.214 -10.559 0.456 1.00 97.81 224 ILE A N 1
ATOM 1688 C CA . ILE A 1 224 ? 1.361 -11.716 0.105 1.00 97.81 224 ILE A CA 1
ATOM 1689 C C . ILE A 1 224 ? 0.178 -11.996 1.051 1.00 97.81 224 ILE A C 1
ATOM 1691 O O . ILE A 1 224 ? -0.866 -12.457 0.608 1.00 97.81 224 ILE A O 1
ATOM 1695 N N . ILE A 1 225 ? 0.312 -11.722 2.354 1.00 98.12 225 ILE A N 1
ATOM 1696 C CA . ILE A 1 225 ? -0.783 -11.912 3.323 1.00 98.12 225 ILE A CA 1
ATOM 1697 C C . ILE A 1 225 ? -1.801 -10.768 3.257 1.00 98.12 225 ILE A C 1
ATOM 1699 O O . ILE A 1 225 ? -2.995 -10.989 3.447 1.00 98.12 225 ILE A O 1
ATOM 1703 N N . VAL A 1 226 ? -1.328 -9.554 2.970 1.00 97.94 226 VAL A N 1
ATOM 1704 C CA . VAL A 1 226 ? -2.181 -8.387 2.710 1.00 97.94 226 VAL A CA 1
ATOM 1705 C C . VAL A 1 226 ? -2.910 -8.585 1.381 1.00 97.94 226 VAL A C 1
ATOM 1707 O O . VAL A 1 226 ? -4.110 -8.383 1.318 1.00 97.94 226 VAL A O 1
ATOM 1710 N N . ASP A 1 227 ? -2.226 -9.107 0.361 1.00 97.94 227 ASP A N 1
ATOM 1711 C CA . ASP A 1 227 ? -2.805 -9.391 -0.961 1.00 97.94 227 ASP A CA 1
ATOM 1712 C C . ASP A 1 227 ? -3.885 -10.494 -0.943 1.00 97.94 227 ASP A C 1
ATOM 1714 O O . ASP A 1 227 ? -4.576 -10.700 -1.939 1.00 97.94 227 ASP A O 1
ATOM 1718 N N . THR A 1 228 ? -4.027 -11.224 0.170 1.00 98.12 228 THR A N 1
ATOM 1719 C CA . THR A 1 228 ? -4.930 -12.376 0.304 1.00 98.12 228 THR A CA 1
ATOM 1720 C C . THR A 1 228 ? -5.930 -12.193 1.453 1.00 98.12 228 THR A C 1
ATOM 1722 O O . THR A 1 228 ? -6.830 -11.362 1.371 1.00 98.12 228 THR A O 1
ATOM 1725 N N . TYR A 1 229 ? -5.820 -12.986 2.522 1.00 98.19 229 TYR A N 1
ATOM 1726 C CA . TYR A 1 229 ? -6.859 -13.135 3.549 1.00 98.19 229 TYR A CA 1
ATOM 1727 C C . TYR A 1 229 ? -6.451 -12.575 4.914 1.00 98.19 229 TYR A C 1
ATOM 1729 O O . TYR A 1 229 ? -7.075 -12.894 5.925 1.00 98.19 229 TYR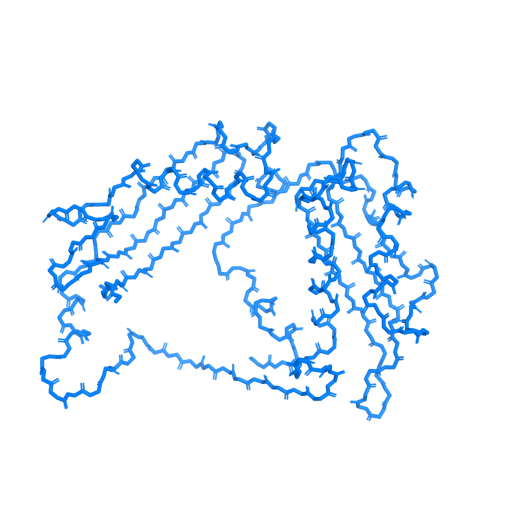 A O 1
ATOM 1737 N N . GLY A 1 230 ? -5.372 -11.787 4.984 1.00 97.38 230 GLY A N 1
ATOM 1738 C CA . GLY A 1 230 ? -4.899 -11.180 6.232 1.00 97.38 230 GLY A CA 1
ATOM 1739 C C . GLY A 1 230 ? -4.548 -12.187 7.329 1.00 97.38 230 GLY A C 1
ATOM 1740 O O . GLY A 1 230 ? -4.653 -11.866 8.509 1.00 97.38 230 GLY A O 1
ATOM 1741 N N . GLY A 1 231 ? -4.172 -13.412 6.951 1.00 97.12 231 GLY A N 1
ATOM 1742 C CA . GLY A 1 231 ? -3.829 -14.498 7.872 1.00 97.12 231 GLY A CA 1
ATOM 1743 C C . GLY A 1 231 ? -5.016 -15.343 8.343 1.00 97.12 231 GLY A C 1
ATOM 1744 O O . GLY A 1 231 ? -4.821 -16.239 9.159 1.00 97.12 231 GLY A O 1
ATOM 1745 N N . ALA A 1 232 ? -6.231 -15.100 7.837 1.00 97.06 232 ALA A N 1
ATOM 1746 C CA . ALA A 1 232 ? -7.404 -15.925 8.145 1.00 97.06 232 ALA A CA 1
ATOM 1747 C C . ALA A 1 232 ? -7.378 -17.309 7.467 1.00 97.06 232 ALA A C 1
ATOM 1749 O O . ALA A 1 232 ? -8.060 -18.229 7.916 1.00 97.06 232 ALA A O 1
ATOM 1750 N N . ALA A 1 233 ? -6.595 -17.458 6.398 1.00 95.19 233 ALA A N 1
ATOM 1751 C CA . ALA A 1 233 ? -6.427 -18.700 5.656 1.00 95.19 233 ALA A CA 1
ATOM 1752 C C . ALA A 1 233 ? -4.936 -18.980 5.373 1.00 95.19 233 ALA A C 1
ATOM 1754 O O . ALA A 1 233 ? -4.138 -18.040 5.452 1.00 95.19 233 ALA A O 1
ATOM 1755 N N . PRO A 1 234 ? -4.569 -20.249 5.094 1.00 88.06 234 PRO A N 1
ATOM 1756 C CA . PRO A 1 234 ? -3.200 -20.650 4.759 1.00 88.06 234 PRO A CA 1
ATOM 1757 C C . PRO A 1 234 ? -2.654 -20.038 3.464 1.00 88.06 234 PRO A C 1
ATOM 1759 O O . PRO A 1 234 ? -3.468 -19.661 2.591 1.00 88.06 234 PRO A O 1
#

pLDDT: mean 91.16, std 12.54, range [45.94, 98.75]